Protein AF-A2D7G7-F1 (afdb_monomer_lite)

Structure (mmCIF, N/CA/C/O backbone):
data_AF-A2D7G7-F1
#
_entry.id   AF-A2D7G7-F1
#
loop_
_atom_site.group_PDB
_atom_site.id
_atom_site.type_symbol
_atom_site.label_atom_id
_atom_site.label_alt_id
_atom_site.label_comp_id
_atom_site.label_asym_id
_atom_site.label_entity_id
_atom_site.label_seq_id
_atom_site.pdbx_PDB_ins_code
_atom_site.Cartn_x
_atom_site.Cartn_y
_atom_site.Cartn_z
_atom_site.occupancy
_atom_site.B_iso_or_equiv
_atom_site.auth_seq_id
_atom_site.auth_comp_id
_atom_site.auth_asym_id
_atom_site.auth_atom_id
_atom_site.pdbx_PDB_model_num
ATOM 1 N N . MET A 1 1 ? 21.273 -2.735 -22.285 1.00 65.12 1 MET A N 1
ATOM 2 C CA . MET A 1 1 ? 21.915 -3.004 -20.968 1.00 65.12 1 MET A CA 1
ATOM 3 C C . MET A 1 1 ? 21.206 -2.245 -19.845 1.00 65.12 1 MET A C 1
ATOM 5 O O . MET A 1 1 ? 20.868 -2.861 -18.846 1.00 65.12 1 MET A O 1
ATOM 9 N N . ILE A 1 2 ? 20.896 -0.953 -20.019 1.00 78.50 2 ILE A N 1
ATOM 10 C CA . ILE A 1 2 ? 20.149 -0.151 -19.029 1.00 78.50 2 ILE A CA 1
ATOM 11 C C . ILE A 1 2 ? 18.721 -0.682 -18.794 1.00 78.50 2 ILE A C 1
ATOM 13 O O . ILE A 1 2 ? 18.294 -0.785 -17.649 1.00 78.50 2 ILE A O 1
ATOM 17 N N . GLN A 1 3 ? 18.000 -1.096 -19.844 1.00 80.81 3 GLN A N 1
ATOM 18 C CA . GLN A 1 3 ? 16.629 -1.623 -19.738 1.00 80.81 3 GLN A CA 1
ATOM 19 C C . GLN A 1 3 ? 16.550 -2.872 -18.847 1.00 80.81 3 GLN A C 1
ATOM 21 O O . GLN A 1 3 ? 15.622 -3.002 -18.054 1.00 80.81 3 GLN A O 1
ATOM 26 N N . TYR A 1 4 ? 17.553 -3.750 -18.937 1.00 86.25 4 TYR A N 1
ATOM 27 C CA . TYR A 1 4 ? 17.663 -4.954 -18.113 1.00 86.25 4 TYR A CA 1
ATOM 28 C C . TYR A 1 4 ? 17.867 -4.624 -16.631 1.00 86.25 4 TYR A C 1
ATOM 30 O O . TYR A 1 4 ? 17.167 -5.158 -15.772 1.00 86.25 4 TYR A O 1
ATOM 38 N N . GLU A 1 5 ? 18.772 -3.693 -16.318 1.00 90.69 5 GLU A N 1
ATOM 39 C CA . GLU A 1 5 ? 19.015 -3.263 -14.935 1.00 90.69 5 GLU A CA 1
ATOM 40 C C . GLU A 1 5 ? 17.782 -2.579 -14.322 1.00 90.69 5 GLU A C 1
ATOM 42 O O . GLU A 1 5 ? 17.447 -2.809 -13.153 1.00 90.69 5 GLU A O 1
ATOM 47 N N . ILE A 1 6 ? 17.047 -1.795 -15.121 1.00 94.31 6 ILE A N 1
ATOM 48 C CA . ILE A 1 6 ? 15.769 -1.207 -14.699 1.00 94.31 6 ILE A CA 1
ATOM 49 C C . ILE A 1 6 ? 14.727 -2.312 -14.470 1.00 94.31 6 ILE A C 1
ATOM 51 O O . ILE A 1 6 ? 14.069 -2.315 -13.429 1.00 94.31 6 ILE A O 1
ATOM 55 N N . ALA A 1 7 ? 14.592 -3.276 -15.388 1.00 95.31 7 ALA A N 1
ATOM 56 C CA . ALA A 1 7 ? 13.649 -4.389 -15.255 1.00 95.31 7 ALA A CA 1
ATOM 57 C C . ALA A 1 7 ? 13.915 -5.209 -13.983 1.00 95.31 7 ALA A C 1
ATOM 59 O O . ALA A 1 7 ? 12.996 -5.453 -13.202 1.00 95.31 7 ALA A O 1
ATOM 60 N N . LYS A 1 8 ? 15.179 -5.549 -13.719 1.00 95.75 8 LYS A N 1
ATOM 61 C CA . LYS A 1 8 ? 15.607 -6.253 -12.504 1.00 95.75 8 LYS A CA 1
ATOM 62 C C . LYS A 1 8 ? 15.309 -5.456 -11.231 1.00 95.75 8 LYS A C 1
ATOM 64 O O . LYS A 1 8 ? 14.894 -6.021 -10.220 1.00 95.75 8 LYS A O 1
ATOM 69 N N . SER A 1 9 ? 15.483 -4.136 -11.274 1.00 96.88 9 SER A N 1
ATOM 70 C CA . SER A 1 9 ? 15.133 -3.257 -10.153 1.00 96.88 9 SER A CA 1
ATOM 71 C C . SER A 1 9 ? 13.621 -3.245 -9.896 1.00 96.88 9 SER A C 1
ATOM 73 O O . SER A 1 9 ? 13.192 -3.315 -8.743 1.00 96.88 9 SER A O 1
ATOM 75 N N . ILE A 1 10 ? 12.802 -3.220 -10.953 1.00 97.75 10 ILE A N 1
ATOM 76 C CA . ILE A 1 10 ? 11.340 -3.330 -10.838 1.00 97.75 10 ILE A CA 1
ATOM 77 C C . ILE A 1 10 ? 10.938 -4.691 -10.265 1.00 97.75 10 ILE A C 1
ATOM 79 O O . ILE A 1 10 ? 10.111 -4.740 -9.355 1.00 97.75 10 ILE A O 1
ATOM 83 N N . GLU A 1 11 ? 11.533 -5.782 -10.746 1.00 97.69 11 GLU A N 1
ATOM 84 C CA . GLU A 1 11 ? 11.295 -7.130 -10.224 1.00 97.69 11 GLU A CA 1
ATOM 85 C C . GLU A 1 11 ? 11.607 -7.209 -8.722 1.00 97.69 11 GLU A C 1
ATOM 87 O O . GLU A 1 11 ? 10.794 -7.707 -7.943 1.00 97.69 11 GLU A O 1
ATOM 92 N N . ASN A 1 12 ? 12.735 -6.643 -8.283 1.00 96.62 12 ASN A N 1
ATOM 93 C CA . ASN A 1 12 ? 13.092 -6.594 -6.865 1.00 96.62 12 ASN A CA 1
ATOM 94 C C . ASN A 1 12 ? 12.051 -5.831 -6.026 1.00 96.62 12 ASN A C 1
ATOM 96 O O . ASN A 1 12 ? 11.667 -6.274 -4.937 1.00 96.62 12 ASN A O 1
ATOM 100 N N . VAL A 1 13 ? 11.551 -4.703 -6.538 1.00 97.38 13 VAL A N 1
ATOM 101 C CA . VAL A 1 13 ? 10.487 -3.934 -5.880 1.00 97.38 13 VAL A CA 1
ATOM 102 C C . VAL A 1 13 ? 9.183 -4.735 -5.809 1.00 97.38 13 VAL A C 1
ATOM 104 O O . VAL A 1 13 ? 8.566 -4.786 -4.742 1.00 97.38 13 VAL A O 1
ATOM 107 N N . ILE A 1 14 ? 8.781 -5.402 -6.898 1.00 97.62 14 ILE A N 1
ATOM 108 C CA . ILE A 1 14 ? 7.605 -6.287 -6.925 1.00 97.62 14 ILE A CA 1
ATOM 109 C C . ILE A 1 14 ? 7.756 -7.390 -5.873 1.00 97.62 14 ILE A C 1
ATOM 111 O O . ILE A 1 14 ? 6.854 -7.572 -5.057 1.00 97.62 14 ILE A O 1
ATOM 115 N N . ASN A 1 15 ? 8.903 -8.068 -5.836 1.00 95.81 15 ASN A N 1
ATOM 116 C CA . ASN A 1 15 ? 9.174 -9.148 -4.889 1.00 95.81 15 ASN A CA 1
ATOM 117 C C . ASN A 1 15 ? 9.142 -8.666 -3.435 1.00 95.81 15 ASN A C 1
ATOM 119 O O . ASN A 1 15 ? 8.594 -9.357 -2.576 1.00 95.81 15 ASN A O 1
ATOM 123 N N . THR A 1 16 ? 9.663 -7.465 -3.166 1.00 94.62 16 THR A N 1
ATOM 124 C CA . THR A 1 16 ? 9.624 -6.846 -1.832 1.00 94.62 16 THR A CA 1
ATOM 125 C C . THR A 1 16 ? 8.190 -6.516 -1.405 1.00 94.62 16 THR A C 1
ATOM 127 O O . THR A 1 16 ? 7.833 -6.726 -0.249 1.00 94.62 16 THR A O 1
ATOM 130 N N . MET A 1 17 ? 7.345 -6.028 -2.321 1.00 95.19 17 MET A N 1
ATOM 131 C CA . MET A 1 17 ? 5.928 -5.761 -2.033 1.00 95.19 17 MET A CA 1
ATOM 132 C C . MET A 1 17 ? 5.093 -7.036 -1.898 1.00 95.19 17 MET A C 1
ATOM 134 O O . MET A 1 17 ? 4.165 -7.065 -1.096 1.00 95.19 17 MET A O 1
ATOM 138 N N . GLN A 1 18 ? 5.395 -8.079 -2.676 1.00 94.44 18 GLN A N 1
ATOM 139 C CA . GLN A 1 18 ? 4.726 -9.380 -2.583 1.00 94.44 18 GLN A CA 1
ATOM 140 C C . GLN A 1 18 ? 5.114 -10.131 -1.314 1.00 94.44 18 GLN A C 1
ATOM 142 O O . GLN A 1 18 ? 4.298 -10.858 -0.758 1.00 94.44 18 GLN A O 1
ATOM 147 N N . ASN A 1 19 ? 6.346 -9.962 -0.849 1.00 92.44 19 ASN A N 1
ATOM 148 C CA . ASN A 1 19 ? 6.861 -10.630 0.337 1.00 92.44 19 ASN A CA 1
ATOM 149 C C . ASN A 1 19 ? 7.385 -9.577 1.313 1.00 92.44 19 ASN A C 1
ATOM 151 O O . ASN A 1 19 ? 8.592 -9.523 1.572 1.00 92.44 19 ASN A O 1
ATOM 155 N N . PRO A 1 20 ? 6.496 -8.707 1.828 1.00 85.12 20 PRO A N 1
ATOM 156 C CA . PRO A 1 20 ? 6.903 -7.741 2.825 1.00 85.12 20 PRO A CA 1
ATOM 157 C C . PRO A 1 20 ? 7.432 -8.517 4.032 1.00 85.12 20 PRO A C 1
ATOM 159 O O . PRO A 1 20 ? 6.882 -9.561 4.383 1.00 85.12 20 PRO A O 1
ATOM 162 N N . SER A 1 21 ? 8.537 -8.035 4.610 1.00 78.25 21 SER A N 1
ATOM 163 C CA . SER A 1 21 ? 9.237 -8.692 5.721 1.00 78.25 21 SER A CA 1
ATOM 164 C C . SER A 1 21 ? 8.249 -9.273 6.733 1.00 78.25 21 SER A C 1
ATOM 166 O O . SER A 1 21 ? 7.299 -8.587 7.107 1.00 78.25 21 SER A O 1
ATOM 168 N N . SER A 1 22 ? 8.493 -10.492 7.225 1.00 67.00 22 SER A N 1
ATOM 169 C CA . SER A 1 22 ? 7.673 -11.164 8.249 1.00 67.00 22 SER A CA 1
ATOM 170 C C . SER A 1 22 ? 7.761 -10.495 9.633 1.00 67.00 22 SER A C 1
ATOM 172 O O . SER A 1 22 ? 7.589 -11.144 10.665 1.00 67.00 22 SER A O 1
ATOM 174 N N . GLU A 1 23 ? 8.106 -9.210 9.673 1.00 71.31 23 GLU A N 1
ATOM 175 C CA . GLU A 1 23 ? 8.153 -8.393 10.870 1.00 71.31 23 GLU A CA 1
ATOM 176 C C . GLU A 1 23 ? 6.737 -8.207 11.417 1.00 71.31 23 GLU A C 1
ATOM 178 O O . GLU A 1 23 ? 5.827 -7.734 10.735 1.00 71.31 23 GLU A O 1
ATOM 183 N N . LEU A 1 24 ? 6.572 -8.569 12.686 1.00 88.44 24 LEU A N 1
ATOM 184 C CA . LEU A 1 24 ? 5.385 -8.250 13.458 1.00 88.44 24 LEU A CA 1
ATOM 185 C C . LEU A 1 24 ? 5.407 -6.757 13.793 1.00 88.44 24 LEU A C 1
ATOM 187 O O . LEU A 1 24 ? 6.277 -6.293 14.536 1.00 88.44 24 LEU A O 1
ATOM 191 N N . ILE A 1 25 ? 4.431 -6.004 13.297 1.00 94.25 25 ILE A N 1
ATOM 192 C CA . ILE A 1 25 ? 4.287 -4.588 13.636 1.00 94.25 25 ILE A CA 1
ATOM 193 C C . ILE A 1 25 ? 3.372 -4.495 14.849 1.00 94.25 25 ILE A C 1
ATOM 195 O O . ILE A 1 25 ? 2.204 -4.865 14.780 1.00 94.25 25 ILE A O 1
ATOM 199 N N . SER A 1 26 ? 3.906 -4.008 15.965 1.00 94.56 26 SER A N 1
ATOM 200 C CA . SER A 1 26 ? 3.147 -3.850 17.206 1.00 94.56 26 SER A CA 1
ATOM 201 C C . SER A 1 26 ? 2.828 -2.383 17.467 1.00 94.56 26 SER A C 1
ATOM 203 O O . SER A 1 26 ? 3.673 -1.507 17.273 1.00 94.56 26 SER A O 1
ATOM 205 N N . PHE A 1 27 ? 1.613 -2.136 17.936 1.00 95.56 27 PHE A N 1
ATOM 206 C CA . PHE A 1 27 ? 1.117 -0.837 18.357 1.00 95.56 27 PHE A CA 1
ATOM 207 C C . PHE A 1 27 ? 0.582 -0.937 19.782 1.00 95.56 27 PHE A C 1
ATOM 209 O O . PHE A 1 27 ? -0.098 -1.905 20.128 1.00 95.56 27 PHE A O 1
ATOM 216 N N . GLU A 1 28 ? 0.866 0.074 20.595 1.00 94.31 28 GLU A N 1
ATOM 217 C CA . GLU A 1 28 ? 0.368 0.170 21.961 1.00 94.31 28 GLU A CA 1
ATOM 218 C C . GLU A 1 28 ? 0.017 1.626 22.282 1.00 94.31 28 GLU A C 1
ATOM 220 O O . GLU A 1 28 ? 0.825 2.533 22.074 1.00 94.31 28 GLU A O 1
ATOM 225 N N . ASP A 1 29 ? -1.195 1.840 22.789 1.00 91.75 29 ASP A N 1
ATOM 226 C CA . ASP A 1 29 ? -1.649 3.102 23.367 1.00 91.75 29 ASP A CA 1
ATOM 227 C C . ASP A 1 29 ? -2.178 2.809 24.773 1.00 91.75 29 ASP A C 1
ATOM 229 O O . ASP A 1 29 ? -3.335 2.421 24.973 1.00 91.75 29 ASP A O 1
ATOM 233 N N . THR A 1 30 ? -1.301 2.980 25.762 1.00 88.69 30 THR A N 1
ATOM 234 C CA . THR A 1 30 ? -1.603 2.720 27.175 1.00 88.69 30 THR A CA 1
ATOM 235 C C . THR A 1 30 ? -2.667 3.665 27.723 1.00 88.69 30 THR A C 1
ATOM 237 O O . THR A 1 30 ? -3.440 3.270 28.593 1.00 88.69 30 THR A O 1
ATOM 240 N N . SER A 1 31 ? -2.777 4.884 27.184 1.00 87.75 31 SER A N 1
ATOM 241 C CA . SER A 1 31 ? -3.789 5.856 27.616 1.00 87.75 31 SER A CA 1
ATOM 242 C C . SER A 1 31 ? -5.209 5.411 27.258 1.00 87.75 31 SER A C 1
ATOM 244 O O . SER A 1 31 ? -6.164 5.729 27.969 1.00 87.75 31 SER A O 1
ATOM 246 N N . LYS A 1 32 ? -5.337 4.624 26.184 1.00 85.38 32 LYS A N 1
ATOM 247 C CA . LYS A 1 32 ? -6.607 4.084 25.685 1.00 85.38 32 LYS A CA 1
ATOM 248 C C . LYS A 1 32 ? -6.762 2.581 25.909 1.00 85.38 32 LYS A C 1
ATOM 250 O O . LYS A 1 32 ? -7.778 2.020 25.510 1.00 85.38 32 LYS A O 1
ATOM 255 N N . ASN A 1 33 ? -5.789 1.941 26.564 1.00 91.94 33 ASN A N 1
ATOM 256 C CA . ASN A 1 33 ? -5.706 0.490 26.741 1.00 91.94 33 ASN A CA 1
ATOM 257 C C . ASN A 1 33 ? -5.869 -0.269 25.415 1.00 91.94 33 ASN A C 1
ATOM 259 O O . ASN A 1 33 ? -6.659 -1.210 25.339 1.00 91.94 33 ASN A O 1
ATOM 263 N N . ILE A 1 34 ? -5.172 0.175 24.367 1.00 94.25 34 ILE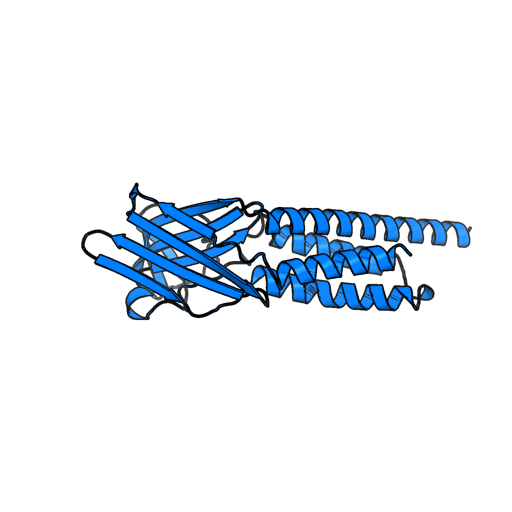 A N 1
ATOM 264 C CA . ILE A 1 34 ? -5.183 -0.453 23.042 1.00 94.25 34 ILE A CA 1
ATOM 265 C C . ILE A 1 34 ? -3.843 -1.152 22.821 1.00 94.25 34 ILE A C 1
ATOM 267 O O . ILE A 1 34 ? -2.787 -0.545 22.987 1.00 94.25 34 ILE A O 1
ATOM 271 N N . SER A 1 35 ? -3.890 -2.405 22.384 1.00 96.12 35 SER A N 1
ATOM 272 C CA . SER A 1 35 ? -2.750 -3.154 21.866 1.00 96.12 35 SER A CA 1
ATOM 273 C C . SER A 1 35 ? -3.146 -3.797 20.545 1.00 96.12 35 SER A C 1
ATOM 275 O O . SER A 1 35 ? -4.174 -4.467 20.463 1.00 96.12 35 SER A O 1
ATOM 277 N N . ALA A 1 36 ? -2.347 -3.598 19.506 1.00 95.94 36 ALA A N 1
ATOM 278 C CA . ALA A 1 36 ? -2.588 -4.204 18.208 1.00 95.94 36 ALA A CA 1
ATOM 279 C C . ALA A 1 36 ? -1.308 -4.787 17.622 1.00 95.94 36 ALA A C 1
ATOM 281 O O . ALA A 1 36 ? -0.215 -4.253 17.815 1.00 95.94 36 ALA A O 1
ATOM 282 N N . LYS A 1 37 ? -1.456 -5.873 16.874 1.00 96.25 37 LYS A N 1
ATOM 283 C CA . LYS A 1 37 ? -0.382 -6.532 16.144 1.00 96.25 37 LYS A CA 1
ATOM 284 C C . LYS A 1 37 ? -0.815 -6.747 14.704 1.00 96.25 37 LYS A C 1
ATOM 286 O O . LYS A 1 37 ? -1.903 -7.259 14.453 1.00 96.25 37 LYS A O 1
ATOM 291 N N . ILE A 1 38 ? 0.047 -6.361 13.774 1.00 94.75 38 ILE A N 1
ATOM 292 C CA . ILE A 1 38 ? -0.101 -6.638 12.350 1.00 94.75 38 ILE A CA 1
ATOM 293 C C . ILE A 1 38 ? 0.959 -7.652 11.952 1.00 94.75 38 ILE A C 1
ATOM 295 O O . ILE A 1 38 ? 2.155 -7.412 12.135 1.00 94.75 38 ILE A O 1
ATOM 299 N N . SER A 1 39 ? 0.508 -8.759 11.379 1.00 94.44 39 SER A N 1
ATOM 300 C CA . SER A 1 39 ? 1.376 -9.792 10.824 1.00 94.44 39 SER A CA 1
ATOM 301 C C . SER A 1 39 ? 1.372 -9.667 9.310 1.00 94.44 39 SER A C 1
ATOM 303 O O . SER A 1 39 ? 0.332 -9.850 8.682 1.00 94.44 39 SER A O 1
ATOM 305 N N . LEU A 1 40 ? 2.526 -9.349 8.729 1.00 93.69 40 LEU A N 1
ATOM 306 C CA . LEU A 1 40 ? 2.712 -9.290 7.281 1.00 93.69 40 LEU A CA 1
ATOM 307 C C . LEU A 1 40 ? 3.037 -10.680 6.729 1.00 93.69 40 LEU A C 1
ATOM 309 O O . LEU A 1 40 ? 3.743 -11.468 7.366 1.00 93.69 40 LEU A O 1
ATOM 313 N N . LYS A 1 41 ? 2.493 -10.989 5.552 1.00 92.31 41 LYS A N 1
ATOM 314 C CA . LYS A 1 41 ? 2.528 -12.319 4.939 1.00 92.31 41 LYS A CA 1
ATOM 315 C C . LYS A 1 41 ? 2.856 -12.232 3.450 1.00 92.31 41 LYS A C 1
ATOM 317 O O . LYS A 1 41 ? 2.724 -11.186 2.812 1.00 92.31 41 LYS A O 1
ATOM 322 N N . SER A 1 42 ? 3.264 -13.369 2.891 1.00 92.06 42 SER A N 1
ATOM 323 C CA . SER A 1 42 ? 3.494 -13.534 1.454 1.00 92.06 42 SER A CA 1
ATOM 324 C C . SER A 1 42 ? 2.252 -13.194 0.629 1.00 92.06 42 SER A C 1
ATOM 326 O O . SER A 1 42 ? 1.126 -13.293 1.115 1.00 92.06 42 SER A O 1
ATOM 328 N N . SER A 1 43 ? 2.460 -12.898 -0.651 1.00 93.00 43 SER A N 1
ATOM 329 C CA . SER A 1 43 ? 1.427 -12.424 -1.582 1.00 93.00 43 SER A CA 1
ATOM 330 C C . SER A 1 43 ? 0.797 -11.084 -1.185 1.00 93.00 43 SER A C 1
ATOM 332 O O . SER A 1 43 ? -0.360 -10.843 -1.506 1.00 93.00 43 SER A O 1
ATOM 334 N N . ALA A 1 44 ? 1.559 -10.213 -0.513 1.00 92.94 44 ALA A N 1
ATOM 335 C CA . ALA A 1 44 ? 1.114 -8.904 -0.034 1.00 92.94 44 ALA A CA 1
ATOM 336 C C . ALA A 1 44 ? -0.137 -8.983 0.859 1.00 92.94 44 ALA A C 1
ATOM 338 O O . ALA A 1 44 ? -1.030 -8.142 0.765 1.00 92.94 44 ALA A O 1
ATOM 339 N N . MET A 1 45 ? -0.193 -9.990 1.731 1.00 93.06 45 MET A N 1
ATOM 340 C CA . MET A 1 45 ? -1.297 -10.207 2.666 1.00 93.06 45 MET A CA 1
ATOM 341 C C . MET A 1 45 ? -0.910 -9.755 4.077 1.00 93.06 45 MET A C 1
ATOM 343 O O . MET A 1 45 ? 0.272 -9.675 4.420 1.00 93.06 45 MET A O 1
ATOM 347 N N . MET A 1 46 ? -1.902 -9.485 4.918 1.00 93.19 46 MET A N 1
ATOM 348 C CA . MET A 1 46 ? -1.705 -9.222 6.338 1.00 93.19 46 MET A CA 1
ATOM 349 C C . MET A 1 46 ? -2.881 -9.698 7.186 1.00 93.19 46 MET A C 1
ATOM 351 O O . MET A 1 46 ? -3.976 -9.910 6.676 1.00 93.19 46 MET A O 1
ATOM 355 N N . SER A 1 47 ? -2.649 -9.826 8.489 1.00 93.50 47 SER A N 1
ATOM 356 C CA . SER A 1 47 ? -3.692 -10.040 9.493 1.00 93.50 47 SER A CA 1
ATOM 357 C C . SER A 1 47 ? -3.523 -9.067 10.657 1.00 93.50 47 SER A C 1
ATOM 359 O O . SER A 1 47 ? -2.410 -8.641 10.975 1.00 93.50 47 SER A O 1
ATOM 361 N N . LEU A 1 48 ? -4.634 -8.733 11.305 1.00 93.88 48 LEU A N 1
ATOM 362 C CA . LEU A 1 48 ? -4.712 -7.875 12.485 1.00 93.88 48 LEU A CA 1
ATOM 363 C C . LEU A 1 48 ? -5.188 -8.682 13.694 1.00 93.88 48 LEU A C 1
ATOM 365 O O . LEU A 1 48 ? -6.240 -9.325 13.638 1.00 93.88 48 LEU A O 1
ATOM 369 N N . GLU A 1 49 ? -4.454 -8.549 14.794 1.00 95.19 49 GLU A N 1
ATOM 370 C CA . GLU A 1 49 ? -4.913 -8.828 16.153 1.00 95.19 49 GLU A CA 1
ATOM 371 C C . GLU A 1 49 ? -5.063 -7.498 16.895 1.00 95.19 49 GLU A C 1
ATOM 373 O O . GLU A 1 49 ? -4.112 -6.722 16.979 1.00 95.19 49 GLU A O 1
ATOM 378 N N . LEU A 1 50 ? -6.241 -7.220 17.441 1.00 94.81 50 LEU A N 1
ATOM 379 C CA . LEU A 1 50 ? -6.538 -6.020 18.216 1.00 94.81 50 LEU A CA 1
ATOM 380 C C . LEU A 1 50 ? -7.131 -6.426 19.559 1.00 94.81 50 LEU A C 1
ATOM 382 O O . LEU A 1 50 ? -8.138 -7.124 19.607 1.00 94.81 50 LEU A O 1
ATOM 386 N N . ASN A 1 51 ? -6.554 -5.910 20.635 1.00 94.69 51 ASN A N 1
ATOM 387 C CA . ASN A 1 51 ? -7.112 -5.959 21.974 1.00 94.69 51 ASN A CA 1
ATOM 388 C C . ASN A 1 51 ? -7.299 -4.528 22.465 1.00 94.69 51 ASN A C 1
ATOM 390 O O . ASN A 1 51 ? -6.362 -3.730 22.448 1.00 94.69 51 ASN A O 1
ATOM 394 N N . MET A 1 52 ? -8.506 -4.185 22.898 1.00 93.19 52 MET A N 1
ATOM 395 C CA . MET A 1 52 ? -8.770 -2.888 23.503 1.00 93.19 52 MET A CA 1
ATOM 396 C C . MET A 1 52 ? -9.748 -2.988 24.663 1.00 93.19 52 MET A C 1
ATOM 398 O O . MET A 1 52 ? -10.711 -3.756 24.616 1.00 93.19 52 MET A O 1
ATOM 402 N N . LYS A 1 53 ? -9.529 -2.166 25.690 1.00 88.38 53 LYS A N 1
ATOM 403 C CA . LYS A 1 53 ? -10.464 -2.021 26.807 1.00 88.38 53 LYS A CA 1
ATOM 404 C C . LYS A 1 53 ? -11.056 -0.622 26.814 1.00 88.38 53 LYS A C 1
ATOM 406 O O . LYS A 1 53 ? -10.367 0.355 27.098 1.00 88.38 53 LYS A O 1
ATOM 411 N N . GLN A 1 54 ? -12.353 -0.530 26.542 1.00 80.75 54 GLN A N 1
ATOM 412 C CA . GLN A 1 54 ? -13.063 0.742 26.509 1.00 80.75 54 GLN A CA 1
ATOM 413 C C . GLN A 1 54 ? -14.211 0.727 27.514 1.00 80.75 54 GLN A C 1
ATOM 415 O O . GLN A 1 54 ? -15.192 -0.002 27.355 1.00 80.75 54 GLN A O 1
ATOM 420 N N . LYS A 1 55 ? -14.081 1.552 28.562 1.00 75.81 55 LYS A N 1
ATOM 421 C CA . LYS A 1 55 ? -14.954 1.514 29.747 1.00 75.81 55 LYS A CA 1
ATOM 422 C C . LYS A 1 55 ? -14.986 0.086 30.328 1.00 75.81 55 LYS A C 1
ATOM 424 O O . LYS A 1 55 ? -13.945 -0.406 30.756 1.00 75.81 55 LYS A O 1
ATOM 429 N N . ASP A 1 56 ? -16.137 -0.583 30.255 1.00 73.31 56 ASP A N 1
ATOM 430 C CA . ASP A 1 56 ? -16.376 -1.940 30.772 1.00 73.31 56 ASP A CA 1
ATOM 431 C C . ASP A 1 56 ? -16.410 -3.019 29.679 1.00 73.31 56 ASP A C 1
ATOM 433 O O . ASP A 1 56 ? -16.743 -4.171 29.951 1.00 73.31 56 ASP A O 1
ATOM 437 N N . LYS A 1 57 ? -16.105 -2.662 28.424 1.00 81.50 57 LYS A N 1
ATOM 438 C CA . LYS A 1 57 ? -16.057 -3.617 27.314 1.00 81.50 57 LYS A CA 1
ATOM 439 C C . LYS A 1 57 ? -14.618 -3.937 26.956 1.00 81.50 57 LYS A C 1
ATOM 441 O O . LYS A 1 57 ? -13.847 -3.059 26.572 1.00 81.50 57 LYS A O 1
ATOM 446 N N . GLU A 1 58 ? -14.296 -5.215 27.056 1.00 89.56 58 GLU A N 1
ATOM 447 C CA . GLU A 1 58 ? -13.098 -5.790 26.469 1.00 89.56 58 GLU A CA 1
ATOM 448 C C . GLU A 1 58 ? -13.432 -6.249 25.051 1.00 89.56 58 GLU A C 1
ATOM 450 O O . GLU A 1 58 ? -14.425 -6.944 24.819 1.00 89.56 58 GLU A O 1
ATOM 455 N N . ILE A 1 59 ? -12.645 -5.783 24.091 1.00 90.56 59 ILE A N 1
ATOM 456 C CA . ILE A 1 59 ? -12.814 -6.095 22.679 1.00 90.56 59 ILE A CA 1
ATOM 457 C C . ILE A 1 59 ? -11.532 -6.764 22.219 1.00 90.56 59 ILE A C 1
ATOM 459 O O . ILE A 1 59 ? -10.464 -6.158 22.266 1.00 90.56 59 ILE A O 1
ATOM 463 N N . SER A 1 60 ? -11.670 -7.999 21.753 1.00 92.38 60 SER A N 1
ATOM 464 C CA . SER A 1 60 ? -10.606 -8.753 21.107 1.00 92.38 60 SER A CA 1
ATOM 465 C C . SER A 1 60 ? -11.059 -9.115 19.697 1.00 92.38 60 SER A C 1
ATOM 467 O O . SER A 1 60 ? -12.154 -9.653 19.511 1.00 92.38 60 SER A O 1
ATOM 469 N N . ILE A 1 61 ? -10.262 -8.743 18.701 1.00 91.69 61 ILE A N 1
ATOM 470 C CA . ILE A 1 61 ? -10.521 -8.991 17.284 1.00 91.69 61 ILE A CA 1
ATOM 471 C C . ILE A 1 61 ? -9.285 -9.657 16.701 1.00 91.69 61 ILE A C 1
ATOM 473 O O . ILE A 1 61 ? -8.192 -9.103 16.770 1.00 91.69 61 ILE A O 1
ATOM 477 N N . THR A 1 62 ? -9.488 -10.796 16.054 1.00 92.44 62 THR A N 1
ATOM 478 C CA . THR A 1 62 ? -8.511 -11.402 15.153 1.00 92.44 62 THR A CA 1
ATOM 479 C C . THR A 1 62 ? -9.170 -11.522 13.792 1.00 92.44 62 THR A C 1
ATOM 481 O O . THR A 1 62 ? -10.328 -11.927 13.692 1.00 92.44 62 THR A O 1
ATOM 484 N N . THR A 1 63 ? -8.452 -11.114 12.757 1.00 91.75 63 THR A N 1
ATOM 485 C CA . THR A 1 63 ? -8.919 -11.175 11.369 1.00 91.75 63 THR A CA 1
ATOM 486 C C . THR A 1 63 ? -8.240 -12.325 10.637 1.00 91.75 63 THR A C 1
ATOM 488 O O . THR A 1 63 ? -7.088 -12.649 10.931 1.00 91.75 63 THR A O 1
ATOM 491 N N . ASP A 1 64 ? -8.954 -12.915 9.678 1.00 91.25 64 ASP A N 1
ATOM 492 C CA . ASP A 1 64 ? -8.341 -13.745 8.640 1.00 91.25 64 ASP A CA 1
ATOM 493 C C . ASP A 1 64 ? -7.411 -12.896 7.761 1.00 91.25 64 ASP A C 1
ATOM 495 O O . ASP A 1 64 ? -7.404 -11.669 7.848 1.00 91.25 64 ASP A O 1
ATOM 499 N N . ASP A 1 65 ? -6.643 -13.542 6.887 1.00 92.00 65 ASP A N 1
ATOM 500 C CA . ASP A 1 65 ? -5.720 -12.842 5.994 1.00 92.00 65 ASP A CA 1
ATOM 501 C C . ASP A 1 65 ? -6.452 -11.984 4.968 1.00 92.00 65 ASP A C 1
ATOM 503 O O . ASP A 1 65 ? -7.351 -12.446 4.263 1.00 92.00 65 ASP A O 1
ATOM 507 N N . PHE A 1 66 ? -6.010 -10.737 4.834 1.00 90.56 66 PHE A N 1
ATOM 508 C CA . PHE A 1 66 ? -6.552 -9.776 3.884 1.00 90.56 66 PHE A CA 1
ATOM 509 C C . PHE A 1 66 ? -5.444 -9.028 3.130 1.00 90.56 66 PHE A C 1
ATOM 511 O O . PHE A 1 66 ? -4.321 -8.905 3.625 1.00 90.56 66 PHE A O 1
ATOM 518 N N . PRO A 1 67 ? -5.720 -8.553 1.905 1.00 90.50 67 PRO A N 1
ATOM 519 C CA . PRO A 1 67 ? -4.703 -7.944 1.058 1.00 90.50 67 PRO A CA 1
ATOM 520 C C . PRO A 1 67 ? -4.262 -6.569 1.561 1.00 90.50 67 PRO A C 1
ATOM 522 O O . PRO A 1 67 ? -5.057 -5.755 2.032 1.00 90.50 67 PRO A O 1
ATOM 525 N N . ILE A 1 68 ? -2.989 -6.260 1.340 1.00 90.69 68 ILE A N 1
ATOM 526 C CA . ILE A 1 68 ? -2.435 -4.912 1.421 1.00 90.69 68 ILE A CA 1
ATOM 527 C C . ILE A 1 68 ? -2.755 -4.228 0.082 1.00 90.69 68 ILE A C 1
ATOM 529 O O . ILE A 1 68 ? -1.960 -4.283 -0.862 1.00 90.69 68 ILE A O 1
ATOM 533 N N . HIS A 1 69 ? -3.935 -3.605 -0.048 1.00 87.81 69 HIS A N 1
ATOM 534 C CA . HIS A 1 69 ? -4.434 -3.114 -1.345 1.00 87.81 69 HIS A CA 1
ATOM 535 C C . HIS A 1 69 ? -3.455 -2.186 -2.065 1.00 87.81 69 HIS A C 1
ATOM 537 O O . HIS A 1 69 ? -3.331 -2.243 -3.288 1.00 87.81 69 HIS A O 1
ATOM 543 N N . ILE A 1 70 ? -2.725 -1.353 -1.322 1.00 87.75 70 ILE A N 1
ATOM 544 C CA . ILE A 1 70 ? -1.749 -0.436 -1.908 1.00 87.75 70 ILE A CA 1
ATOM 545 C C . ILE A 1 70 ? -0.606 -1.175 -2.626 1.00 87.75 70 ILE A C 1
ATOM 547 O O . ILE A 1 70 ? -0.176 -0.738 -3.695 1.00 87.75 70 ILE A O 1
ATOM 551 N N . TYR A 1 71 ? -0.171 -2.327 -2.110 1.00 92.94 71 TYR A N 1
ATOM 552 C CA . TYR A 1 71 ? 0.834 -3.174 -2.753 1.00 92.94 71 TYR A CA 1
ATOM 553 C C . TYR A 1 71 ? 0.261 -3.906 -3.953 1.00 92.94 71 TYR A C 1
ATOM 555 O O . TYR A 1 71 ? 0.853 -3.825 -5.025 1.00 92.94 71 TYR A O 1
ATOM 563 N N . HIS A 1 72 ? -0.922 -4.512 -3.837 1.00 92.25 72 HIS A N 1
ATOM 564 C CA . HIS A 1 72 ? -1.581 -5.142 -4.988 1.00 92.25 72 HIS A CA 1
ATOM 565 C C . HIS A 1 72 ? -1.773 -4.161 -6.153 1.00 92.25 72 HIS A C 1
ATOM 567 O O . HIS A 1 72 ? -1.419 -4.471 -7.291 1.00 92.25 72 HIS A O 1
ATOM 573 N N . ASN A 1 73 ? -2.260 -2.951 -5.866 1.00 90.38 73 ASN A N 1
ATOM 574 C CA . ASN A 1 73 ? -2.462 -1.912 -6.875 1.00 90.38 73 ASN A CA 1
ATOM 575 C C . ASN A 1 73 ? -1.145 -1.452 -7.514 1.00 90.38 73 ASN A C 1
ATOM 577 O O . ASN A 1 73 ? -1.106 -1.172 -8.712 1.00 90.38 73 ASN A O 1
ATOM 581 N N . SER A 1 74 ? -0.069 -1.370 -6.729 1.00 93.75 74 SER A N 1
ATOM 582 C CA . SER A 1 74 ? 1.256 -0.982 -7.224 1.00 93.75 74 SER A CA 1
ATOM 583 C C . SER A 1 74 ? 1.867 -2.081 -8.094 1.00 93.75 74 SER A C 1
ATOM 585 O O . SER A 1 74 ? 2.303 -1.810 -9.210 1.00 93.75 74 SER A O 1
ATOM 587 N N . ILE A 1 75 ? 1.818 -3.335 -7.637 1.00 96.19 75 ILE A N 1
ATOM 588 C CA . ILE A 1 75 ? 2.298 -4.514 -8.372 1.00 96.19 75 ILE A CA 1
ATOM 589 C C . ILE A 1 75 ? 1.579 -4.640 -9.719 1.00 96.19 75 ILE A C 1
ATOM 591 O O . ILE A 1 75 ? 2.237 -4.795 -10.746 1.00 96.19 75 ILE A O 1
ATOM 595 N N . ALA A 1 76 ? 0.250 -4.499 -9.741 1.00 95.25 76 ALA A N 1
ATOM 596 C CA . ALA A 1 76 ? -0.544 -4.588 -10.967 1.00 95.25 76 ALA A CA 1
ATOM 597 C C . ALA A 1 76 ? -0.126 -3.562 -12.039 1.00 95.25 76 ALA A C 1
ATOM 599 O O . ALA A 1 76 ? -0.305 -3.809 -13.229 1.00 95.25 76 ALA A O 1
ATOM 600 N N . ARG A 1 77 ? 0.452 -2.425 -11.630 1.00 95.88 77 ARG A N 1
ATOM 601 C CA . ARG A 1 77 ? 0.958 -1.386 -12.539 1.00 95.88 77 ARG A CA 1
ATOM 602 C C . ARG A 1 77 ? 2.429 -1.560 -12.910 1.00 95.88 77 ARG A C 1
ATOM 604 O O . ARG A 1 77 ? 2.825 -1.109 -13.977 1.00 95.88 77 ARG A O 1
ATOM 611 N N . LEU A 1 78 ? 3.227 -2.209 -12.062 1.00 97.94 78 LEU A N 1
ATOM 612 C CA . LEU A 1 78 ? 4.641 -2.480 -12.339 1.00 97.94 78 LEU A CA 1
ATOM 613 C C . LEU A 1 78 ? 4.851 -3.705 -13.229 1.00 97.94 78 LEU A C 1
ATOM 615 O O . LEU A 1 78 ? 5.765 -3.686 -14.047 1.00 97.94 78 LEU A O 1
ATOM 619 N N . ILE A 1 79 ? 4.016 -4.743 -13.106 1.00 97.88 79 ILE A N 1
ATOM 620 C CA . ILE A 1 79 ? 4.144 -5.975 -13.906 1.00 97.88 79 ILE A CA 1
ATOM 621 C C . ILE A 1 79 ? 4.169 -5.688 -15.421 1.00 97.88 79 ILE A C 1
ATOM 623 O O . ILE A 1 79 ? 5.073 -6.189 -16.090 1.00 97.88 79 ILE A O 1
ATOM 627 N N . PRO A 1 80 ? 3.256 -4.870 -15.988 1.00 97.69 80 PRO A N 1
ATOM 628 C CA . PRO A 1 80 ? 3.305 -4.543 -17.412 1.00 97.69 80 PRO A CA 1
ATOM 629 C C . PRO A 1 80 ? 4.608 -3.851 -17.823 1.00 97.69 80 PRO A C 1
ATOM 631 O O . PRO A 1 80 ? 5.164 -4.175 -18.867 1.00 97.69 80 PRO A O 1
ATOM 634 N N . ILE A 1 81 ? 5.124 -2.942 -16.987 1.00 97.50 81 ILE A N 1
ATOM 635 C CA . ILE A 1 81 ? 6.386 -2.234 -17.245 1.00 97.50 81 ILE A CA 1
ATOM 636 C C . ILE A 1 81 ? 7.556 -3.218 -17.235 1.00 97.50 81 ILE A C 1
ATOM 638 O O . ILE A 1 81 ? 8.381 -3.190 -18.141 1.00 97.50 81 ILE A O 1
ATOM 642 N N . PHE A 1 82 ? 7.611 -4.108 -16.240 1.00 97.75 82 PHE A N 1
ATOM 643 C CA . PHE A 1 82 ? 8.629 -5.153 -16.154 1.00 97.75 82 PHE A CA 1
ATOM 644 C C . PHE A 1 82 ? 8.650 -6.014 -17.421 1.00 97.75 82 PHE A C 1
ATOM 646 O O . PHE A 1 82 ? 9.682 -6.094 -18.083 1.00 97.75 82 PHE A O 1
ATOM 653 N N . HIS A 1 83 ? 7.502 -6.579 -17.810 1.00 96.50 83 HIS A N 1
ATOM 654 C CA . HIS A 1 83 ? 7.409 -7.407 -19.014 1.00 96.50 83 HIS A CA 1
ATOM 655 C C . HIS A 1 83 ? 7.817 -6.643 -20.276 1.00 96.50 83 HIS A C 1
ATOM 657 O O . HIS A 1 83 ? 8.527 -7.192 -21.119 1.00 96.50 83 HIS A O 1
ATOM 663 N N . GLN A 1 84 ? 7.402 -5.380 -20.396 1.00 95.88 84 GLN A N 1
ATOM 664 C CA . GLN A 1 84 ? 7.736 -4.570 -21.558 1.00 95.88 84 GLN A CA 1
ATOM 665 C C . GLN A 1 84 ? 9.233 -4.242 -21.606 1.00 95.88 84 GLN A C 1
ATOM 667 O O . GLN A 1 84 ? 9.832 -4.353 -22.668 1.00 95.88 84 GLN A O 1
ATOM 672 N N . LEU A 1 85 ? 9.877 -3.921 -20.481 1.00 95.25 85 LEU A N 1
ATOM 673 C CA . LEU A 1 85 ? 11.326 -3.690 -20.440 1.00 95.25 85 LEU A CA 1
ATOM 674 C C . LEU A 1 85 ? 12.131 -4.958 -20.751 1.00 95.25 85 LEU A C 1
ATOM 676 O O . LEU A 1 85 ? 13.113 -4.883 -21.486 1.00 95.25 85 LEU A O 1
ATOM 680 N N . THR A 1 86 ? 11.700 -6.124 -20.259 1.00 94.75 86 THR A N 1
ATOM 681 C CA . THR A 1 86 ? 12.322 -7.415 -20.607 1.00 94.75 86 THR A CA 1
ATOM 682 C C . THR A 1 86 ? 12.142 -7.759 -22.087 1.00 94.75 86 THR A C 1
ATOM 684 O O . THR A 1 86 ? 13.019 -8.372 -22.695 1.00 94.75 86 THR A O 1
ATOM 687 N N . TYR A 1 87 ? 11.018 -7.370 -22.694 1.00 94.00 87 TYR A N 1
ATOM 688 C CA . TYR A 1 87 ? 10.824 -7.494 -24.138 1.00 94.00 87 TYR A CA 1
ATOM 689 C C . TYR A 1 87 ? 11.770 -6.562 -24.911 1.00 94.00 87 TYR A C 1
ATOM 691 O O . TYR A 1 87 ? 12.476 -7.020 -25.807 1.00 94.00 87 TYR A O 1
ATOM 699 N N . LEU A 1 88 ? 11.835 -5.283 -24.528 1.00 92.44 88 LEU A N 1
ATOM 700 C CA . LEU A 1 88 ? 12.687 -4.272 -25.168 1.00 92.44 88 LEU A CA 1
ATOM 701 C C . LEU A 1 88 ? 14.181 -4.585 -25.056 1.00 92.44 88 LEU A C 1
ATOM 703 O O . LEU A 1 88 ? 14.955 -4.184 -25.913 1.00 92.44 88 LEU A O 1
ATOM 707 N N . GLU A 1 89 ? 14.606 -5.323 -24.032 1.00 88.62 89 GLU A N 1
ATOM 708 C CA . GLU A 1 89 ? 15.980 -5.823 -23.951 1.00 88.62 89 GLU A CA 1
ATOM 709 C C . GLU A 1 89 ? 16.339 -6.723 -25.145 1.00 88.62 89 GLU A C 1
ATOM 711 O O . GLU A 1 89 ? 17.448 -6.644 -25.672 1.00 88.62 89 GLU A O 1
ATOM 716 N N . LYS A 1 90 ? 15.401 -7.574 -25.572 1.00 90.44 90 LYS A N 1
ATOM 717 C CA . LYS A 1 90 ? 15.581 -8.493 -26.705 1.00 90.44 90 LYS A CA 1
ATOM 718 C C . LYS A 1 90 ? 15.311 -7.825 -28.050 1.00 90.44 90 LYS A C 1
ATOM 720 O O . LYS A 1 90 ? 15.770 -8.333 -29.068 1.00 90.44 90 LYS A O 1
ATOM 725 N N . HIS A 1 91 ? 14.563 -6.726 -28.028 1.00 91.38 91 HIS A N 1
ATOM 726 C CA . HIS A 1 91 ? 14.106 -5.998 -29.203 1.00 91.38 91 HIS A CA 1
ATOM 727 C C . HIS A 1 91 ? 14.296 -4.480 -29.017 1.00 91.38 91 HIS A C 1
ATOM 729 O O . HIS A 1 91 ? 13.310 -3.743 -28.862 1.00 91.38 91 HIS A O 1
ATOM 735 N N . PRO A 1 92 ? 15.557 -4.007 -28.950 1.00 87.50 92 PRO A N 1
ATOM 736 C CA . PRO A 1 92 ? 15.875 -2.611 -28.657 1.00 87.50 92 PRO A CA 1
ATOM 737 C C . PRO A 1 92 ? 15.329 -1.631 -29.701 1.00 87.50 92 PRO A C 1
ATOM 739 O O . PRO A 1 92 ? 15.065 -0.486 -29.355 1.00 87.50 92 PRO A O 1
ATOM 742 N N . GLU A 1 93 ? 15.081 -2.078 -30.932 1.00 87.75 93 GLU A N 1
ATOM 743 C CA . GLU A 1 93 ? 14.513 -1.286 -32.029 1.00 87.75 93 GLU A CA 1
ATOM 744 C C . GLU A 1 93 ? 13.105 -0.735 -31.746 1.00 87.75 93 GLU A C 1
ATOM 746 O O . GLU A 1 93 ? 12.676 0.223 -32.381 1.00 87.75 93 GLU A O 1
ATOM 751 N N . PHE A 1 94 ? 12.370 -1.323 -30.797 1.00 88.50 94 PHE A N 1
ATOM 752 C CA . PHE A 1 94 ? 11.055 -0.815 -30.383 1.00 88.50 94 PHE A CA 1
ATOM 753 C C . PHE A 1 94 ? 11.134 0.146 -29.192 1.00 88.50 94 PHE A C 1
ATOM 755 O O . PHE A 1 94 ? 10.102 0.646 -28.729 1.00 88.50 94 PHE A O 1
ATOM 762 N N . CYS A 1 95 ? 12.330 0.372 -28.649 1.00 89.19 95 CYS A N 1
ATOM 763 C CA . CYS A 1 95 ? 12.532 1.281 -27.535 1.00 89.19 95 CYS A CA 1
ATOM 764 C C . CYS A 1 95 ? 12.507 2.716 -28.057 1.00 89.19 95 CYS A C 1
ATOM 766 O O . CYS A 1 95 ? 13.295 3.068 -28.921 1.00 89.19 95 CYS A O 1
ATOM 768 N N . ASN A 1 96 ? 11.615 3.543 -27.515 1.00 91.56 96 ASN A N 1
ATOM 769 C CA . ASN A 1 96 ? 11.520 4.957 -27.866 1.00 91.56 96 ASN A CA 1
ATOM 770 C C . ASN A 1 96 ? 11.344 5.820 -26.605 1.00 91.56 96 ASN A C 1
ATOM 772 O O . ASN A 1 96 ? 10.910 5.301 -25.563 1.00 91.56 96 ASN A O 1
ATOM 776 N N . PRO A 1 97 ? 11.658 7.124 -26.682 1.00 93.31 97 PRO A N 1
ATOM 777 C CA . PRO A 1 97 ? 11.615 8.020 -25.530 1.00 93.31 97 PRO A CA 1
ATOM 778 C C . PRO A 1 97 ? 10.232 8.127 -24.877 1.00 93.31 97 PRO A C 1
ATOM 780 O O . PRO A 1 97 ? 10.123 8.036 -23.652 1.00 93.31 97 PRO A O 1
ATOM 783 N N . ASP A 1 98 ? 9.166 8.249 -25.673 1.00 94.81 98 ASP A N 1
ATOM 784 C CA . ASP A 1 98 ? 7.794 8.416 -25.174 1.00 94.81 98 ASP A CA 1
ATOM 785 C C . ASP A 1 98 ? 7.338 7.223 -24.332 1.00 94.81 98 ASP A C 1
ATOM 787 O O . ASP A 1 98 ? 6.722 7.385 -23.272 1.00 94.81 98 ASP A O 1
ATOM 791 N N . LEU A 1 99 ? 7.685 6.010 -24.765 1.00 95.25 99 LEU A N 1
ATOM 792 C CA . LEU A 1 99 ? 7.385 4.785 -24.033 1.00 95.25 99 LEU A CA 1
ATOM 793 C C . LEU A 1 99 ? 8.066 4.770 -22.656 1.00 95.25 99 LEU A C 1
ATOM 795 O O . LEU A 1 99 ? 7.417 4.494 -21.642 1.00 95.25 99 LEU A O 1
ATOM 799 N N . LEU A 1 100 ? 9.360 5.104 -22.605 1.00 95.81 100 LEU A N 1
ATOM 800 C CA . LEU A 1 100 ? 10.122 5.151 -21.355 1.00 95.81 100 LEU A CA 1
ATOM 801 C C . LEU A 1 100 ? 9.630 6.267 -20.423 1.00 95.81 100 LEU A C 1
ATOM 803 O O . LEU A 1 100 ? 9.517 6.049 -19.211 1.00 95.81 100 LEU A O 1
ATOM 807 N N . MET A 1 101 ? 9.248 7.422 -20.972 1.00 96.81 101 MET A N 1
ATOM 808 C CA . MET A 1 101 ? 8.606 8.497 -20.211 1.00 96.81 101 MET A CA 1
ATOM 809 C C . MET A 1 101 ? 7.238 8.078 -19.662 1.00 96.81 101 MET A C 1
ATOM 811 O O . MET A 1 101 ? 6.916 8.384 -18.510 1.00 96.81 101 MET A O 1
ATOM 815 N N . GLY A 1 102 ? 6.456 7.309 -20.423 1.00 97.69 102 GLY A N 1
ATOM 816 C CA . GLY A 1 102 ? 5.202 6.711 -19.957 1.00 97.69 102 GLY A CA 1
ATOM 817 C C . GLY A 1 102 ? 5.402 5.760 -18.769 1.00 97.69 102 GLY A C 1
ATOM 818 O O . GLY A 1 102 ? 4.634 5.791 -17.795 1.00 97.69 102 GLY A O 1
ATOM 819 N N . PHE A 1 103 ? 6.472 4.961 -18.786 1.00 97.94 103 PHE A N 1
ATOM 820 C CA . PHE A 1 103 ? 6.852 4.139 -17.633 1.00 97.94 103 PHE A CA 1
ATOM 821 C C . PHE A 1 103 ? 7.266 5.001 -16.440 1.00 97.94 103 PHE A C 1
ATOM 823 O O . PHE A 1 103 ? 6.778 4.766 -15.332 1.00 97.94 103 PHE A O 1
ATOM 830 N N . ALA A 1 104 ? 8.097 6.027 -16.652 1.00 97.81 104 ALA A N 1
ATOM 831 C CA . ALA A 1 104 ? 8.531 6.939 -15.594 1.00 97.81 104 ALA A CA 1
ATOM 832 C C . ALA A 1 104 ? 7.336 7.631 -14.914 1.00 97.81 104 ALA A C 1
ATOM 834 O O . ALA A 1 104 ? 7.267 7.684 -13.683 1.00 97.81 104 ALA A O 1
ATOM 835 N N . ALA A 1 105 ? 6.353 8.086 -15.696 1.00 97.56 105 ALA A N 1
ATOM 836 C CA . ALA A 1 105 ? 5.117 8.683 -15.192 1.00 97.56 105 ALA A CA 1
ATOM 837 C C . ALA A 1 105 ? 4.275 7.682 -14.380 1.00 97.56 105 ALA A C 1
ATOM 839 O O . ALA A 1 105 ? 3.735 8.019 -13.322 1.00 97.56 105 ALA A O 1
ATOM 840 N N . THR A 1 106 ? 4.194 6.428 -14.829 1.00 96.88 106 THR A N 1
ATOM 841 C CA . THR A 1 106 ? 3.491 5.370 -14.088 1.00 96.88 106 THR A CA 1
ATOM 842 C C . THR A 1 106 ? 4.174 5.077 -12.751 1.00 96.88 106 THR A C 1
ATOM 844 O O . THR A 1 106 ? 3.497 5.003 -11.722 1.00 96.88 106 THR A O 1
ATOM 847 N N . VAL A 1 107 ? 5.508 4.987 -12.731 1.00 97.19 107 VAL A N 1
ATOM 848 C CA . VAL A 1 107 ? 6.295 4.818 -11.499 1.00 97.19 107 VAL A CA 1
ATOM 849 C C . VAL A 1 107 ? 6.119 6.021 -10.565 1.00 97.19 107 VAL A C 1
ATOM 851 O O . VAL A 1 107 ? 5.892 5.830 -9.370 1.00 97.19 107 VAL A O 1
ATOM 854 N N . ALA A 1 108 ? 6.116 7.250 -11.087 1.00 95.19 108 ALA A N 1
ATOM 855 C CA . ALA A 1 108 ? 5.846 8.457 -10.303 1.00 95.19 108 ALA A CA 1
ATOM 856 C C . ALA A 1 108 ? 4.463 8.421 -9.628 1.00 95.19 108 ALA A C 1
ATOM 858 O O . ALA A 1 108 ? 4.341 8.717 -8.437 1.00 95.19 108 ALA A O 1
ATOM 859 N N . ASN A 1 109 ? 3.428 7.976 -10.344 1.00 92.12 109 ASN A N 1
ATOM 860 C CA . ASN A 1 109 ? 2.088 7.806 -9.778 1.00 92.12 109 ASN A CA 1
ATOM 861 C C . ASN A 1 109 ? 2.046 6.753 -8.661 1.00 92.12 109 ASN A C 1
ATOM 863 O O . ASN 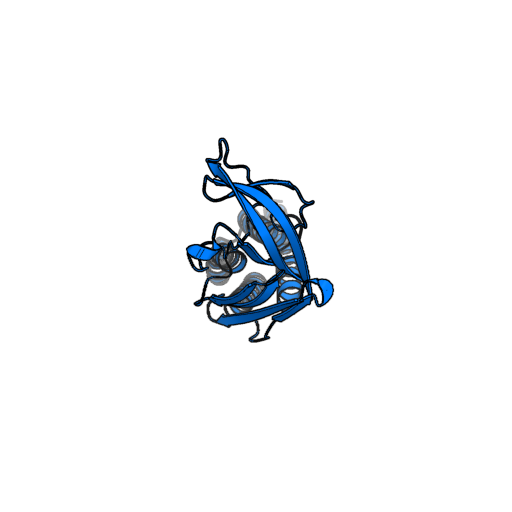A 1 109 ? 1.315 6.918 -7.682 1.00 92.12 109 ASN A O 1
ATOM 867 N N . ILE A 1 110 ? 2.832 5.681 -8.778 1.00 93.06 110 ILE A N 1
ATOM 868 C CA . ILE A 1 110 ? 2.965 4.671 -7.720 1.00 93.06 110 ILE A CA 1
ATOM 869 C C . ILE A 1 110 ? 3.670 5.265 -6.494 1.00 93.06 110 ILE A C 1
ATOM 871 O O . ILE A 1 110 ? 3.201 5.068 -5.375 1.00 93.06 110 ILE A O 1
ATOM 875 N N . ILE A 1 111 ? 4.741 6.043 -6.684 1.00 93.31 111 ILE A N 1
ATOM 876 C CA . ILE A 1 111 ? 5.433 6.749 -5.590 1.00 93.31 111 ILE A CA 1
ATOM 877 C C . ILE A 1 111 ? 4.465 7.675 -4.848 1.00 93.31 111 ILE A C 1
ATOM 879 O O . ILE A 1 111 ? 4.445 7.678 -3.618 1.00 93.31 111 ILE A O 1
ATOM 883 N N . LEU A 1 112 ? 3.644 8.435 -5.579 1.00 89.12 112 LEU A N 1
ATOM 884 C CA . LEU A 1 112 ? 2.624 9.300 -4.982 1.00 89.12 112 LEU A CA 1
ATOM 885 C C . LEU A 1 112 ? 1.607 8.497 -4.172 1.00 89.12 112 LEU A C 1
ATOM 887 O O . LEU A 1 112 ? 1.259 8.913 -3.069 1.00 89.12 112 LEU A O 1
ATOM 891 N N . MET A 1 113 ? 1.173 7.345 -4.691 1.00 86.50 113 MET A N 1
ATOM 892 C CA . MET A 1 113 ? 0.260 6.452 -3.984 1.00 86.50 113 MET A CA 1
ATOM 893 C C . MET A 1 113 ? 0.834 5.924 -2.676 1.00 86.50 113 MET A C 1
ATOM 895 O O . MET A 1 113 ? 0.151 5.962 -1.658 1.00 86.50 113 MET A O 1
ATOM 899 N N . LEU A 1 114 ? 2.073 5.438 -2.718 1.00 88.62 114 LEU A N 1
ATOM 900 C CA . LEU A 1 114 ? 2.791 4.879 -1.573 1.00 88.62 114 LEU A CA 1
ATOM 901 C C . LEU A 1 114 ? 3.206 5.941 -0.545 1.00 88.62 114 LEU A C 1
ATOM 903 O O . LEU A 1 114 ? 3.496 5.595 0.601 1.00 88.62 114 LEU A O 1
ATOM 907 N N . GLY A 1 115 ? 3.252 7.211 -0.950 1.00 83.00 115 GLY A N 1
ATOM 908 C CA . GLY A 1 115 ? 3.595 8.350 -0.107 1.00 83.00 115 GLY A CA 1
ATOM 909 C C . GLY A 1 115 ? 2.419 8.929 0.686 1.00 83.00 115 GLY A C 1
ATOM 910 O O . GLY A 1 115 ? 1.258 8.567 0.512 1.00 83.00 115 GLY A O 1
ATOM 911 N N . GLU A 1 116 ? 2.726 9.903 1.545 1.00 66.00 116 GLU A N 1
ATOM 912 C CA . GLU A 1 116 ? 1.751 10.555 2.435 1.00 66.00 116 GLU A CA 1
ATOM 913 C C . GLU A 1 116 ? 0.696 11.397 1.693 1.00 66.00 116 GLU A C 1
ATOM 915 O O . GLU A 1 116 ? -0.330 11.740 2.266 1.00 66.00 116 GLU A O 1
ATOM 920 N N . ASN A 1 117 ? 0.895 11.702 0.406 1.00 57.34 117 ASN A N 1
ATOM 921 C CA . ASN A 1 117 ? 0.012 12.583 -0.368 1.00 57.34 117 ASN A CA 1
ATOM 922 C C . ASN A 1 117 ? -1.229 11.874 -0.954 1.00 57.34 117 ASN A C 1
ATOM 924 O O . ASN A 1 117 ? -2.084 12.532 -1.545 1.00 57.34 117 ASN A O 1
ATOM 928 N N . SER A 1 118 ? -1.357 10.548 -0.805 1.00 55.53 118 SER A N 1
ATOM 929 C CA . SER A 1 118 ? -2.424 9.737 -1.425 1.00 55.53 118 SER A CA 1
ATOM 930 C C . SER A 1 118 ? -3.443 9.162 -0.426 1.00 55.53 118 SER A C 1
ATOM 932 O O . SER A 1 118 ? -4.075 8.135 -0.694 1.00 55.53 118 SER A O 1
ATOM 934 N N . LEU A 1 119 ? -3.659 9.835 0.707 1.00 55.25 119 LEU A N 1
ATOM 935 C CA . LEU A 1 119 ? -4.525 9.362 1.801 1.00 55.25 119 LEU A CA 1
ATOM 936 C C . LEU A 1 119 ? -5.971 9.016 1.383 1.00 55.25 119 LEU A C 1
ATOM 938 O O . LEU A 1 119 ? -6.641 8.301 2.106 1.00 55.25 119 LEU A O 1
ATOM 942 N N . ILE A 1 120 ? -6.459 9.478 0.226 1.00 51.97 120 ILE A N 1
ATOM 943 C CA . ILE A 1 120 ? -7.866 9.319 -0.194 1.00 51.97 120 ILE A CA 1
ATOM 944 C C . ILE A 1 120 ? -8.145 7.982 -0.923 1.00 51.97 120 ILE A C 1
ATOM 946 O O . ILE A 1 120 ? -9.300 7.581 -1.025 1.00 51.97 120 ILE A O 1
ATOM 950 N N . LYS A 1 121 ? -7.136 7.273 -1.467 1.00 52.31 121 LYS A N 1
ATOM 951 C CA . LYS A 1 121 ? -7.371 6.142 -2.410 1.00 52.31 121 LYS A CA 1
ATOM 952 C C . LYS A 1 121 ? -6.722 4.800 -2.043 1.00 52.31 121 LYS A C 1
ATOM 954 O O . LYS A 1 121 ? -6.776 3.870 -2.847 1.00 52.31 121 LYS A O 1
ATOM 959 N N . SER A 1 122 ? -6.096 4.682 -0.875 1.00 53.09 122 SER A N 1
ATOM 960 C CA . SER A 1 122 ? -5.296 3.504 -0.485 1.00 53.09 122 SER A CA 1
ATOM 961 C C . SER A 1 122 ? -5.727 2.848 0.833 1.00 53.09 122 SER A C 1
ATOM 963 O O . SER A 1 122 ? -4.989 2.039 1.397 1.00 53.09 122 SER A O 1
ATOM 965 N N . GLU A 1 123 ? -6.911 3.192 1.337 1.00 63.41 123 GLU A N 1
ATOM 966 C CA . GLU A 1 123 ? -7.405 2.729 2.634 1.00 63.41 123 GLU A CA 1
ATOM 967 C C . GLU A 1 123 ? -7.876 1.273 2.588 1.00 63.41 123 GLU A C 1
ATOM 969 O O . GLU A 1 123 ? -8.840 0.941 1.901 1.00 63.41 123 GLU A O 1
ATOM 974 N N . ASN A 1 124 ? -7.212 0.402 3.357 1.00 61.91 124 ASN A N 1
ATOM 975 C CA . ASN A 1 124 ? -7.761 -0.909 3.694 1.00 61.91 124 ASN A CA 1
ATOM 976 C C . ASN A 1 124 ? -8.721 -0.719 4.867 1.00 61.91 124 ASN A C 1
ATOM 978 O O . ASN A 1 124 ? -8.291 -0.636 6.020 1.00 61.91 124 ASN A O 1
ATOM 982 N N . PHE A 1 125 ? -10.017 -0.636 4.581 1.00 70.19 125 PHE A N 1
ATOM 983 C CA . PHE A 1 125 ? -11.023 -0.708 5.630 1.00 70.19 125 PHE A CA 1
ATOM 984 C C . PHE A 1 125 ? -11.134 -2.144 6.117 1.00 70.19 125 PHE A C 1
ATOM 986 O O . PHE A 1 125 ? -11.618 -3.027 5.416 1.00 70.19 125 PHE A O 1
ATOM 993 N N . ILE A 1 126 ? -10.710 -2.369 7.353 1.00 71.25 126 ILE A N 1
ATOM 994 C CA . ILE A 1 126 ? -10.800 -3.681 8.004 1.00 71.25 126 ILE A CA 1
ATOM 995 C C . ILE A 1 126 ? -12.179 -3.839 8.655 1.00 71.25 126 ILE A C 1
ATOM 997 O O . ILE A 1 126 ? -12.563 -4.925 9.072 1.00 71.25 126 ILE A O 1
ATOM 1001 N N . SER A 1 127 ? -12.984 -2.772 8.683 1.00 64.62 127 SER A N 1
ATOM 1002 C CA . SER A 1 127 ? -14.365 -2.771 9.174 1.00 64.62 127 SER A CA 1
ATOM 1003 C C . SER A 1 127 ? -15.257 -3.825 8.498 1.00 64.62 127 SER A C 1
ATOM 1005 O O . SER A 1 127 ? -16.213 -4.298 9.106 1.00 64.62 127 SER A O 1
ATOM 1007 N N . ASP A 1 128 ? -14.950 -4.248 7.269 1.00 67.06 128 ASP A N 1
ATOM 1008 C CA . ASP A 1 128 ? -15.676 -5.340 6.604 1.00 67.06 128 ASP A CA 1
ATOM 1009 C C . ASP A 1 128 ? -15.230 -6.741 7.038 1.00 67.06 128 ASP A C 1
ATOM 1011 O O . ASP A 1 128 ? -15.925 -7.722 6.772 1.00 67.06 128 ASP A O 1
ATOM 1015 N N . LEU A 1 129 ? -14.113 -6.833 7.752 1.00 75.38 129 LEU A N 1
ATOM 1016 C CA . LEU A 1 129 ? -13.524 -8.068 8.264 1.00 75.38 129 LEU A CA 1
ATOM 1017 C C . LEU A 1 129 ? -13.780 -8.253 9.763 1.00 75.38 129 LEU A C 1
ATOM 1019 O O . LEU A 1 129 ? -13.582 -9.345 10.288 1.00 75.38 129 LEU A O 1
ATOM 1023 N N . ILE A 1 130 ? -14.262 -7.219 10.462 1.00 78.25 130 ILE A N 1
ATOM 1024 C CA . ILE A 1 130 ? -14.625 -7.341 11.877 1.00 78.25 130 ILE A CA 1
ATOM 1025 C C . ILE A 1 130 ? -16.024 -7.964 12.062 1.00 78.25 130 ILE A C 1
ATOM 1027 O O . ILE A 1 130 ? -16.901 -7.824 11.189 1.00 78.25 130 ILE A O 1
ATOM 1031 N N . PRO A 1 131 ? -16.273 -8.623 13.215 1.00 78.88 131 PRO A N 1
ATOM 1032 C CA . PRO A 1 131 ? -17.578 -9.180 13.564 1.00 78.88 131 PRO A CA 1
ATOM 1033 C C . PRO A 1 131 ? -18.724 -8.171 13.409 1.00 78.88 131 PRO A C 1
ATOM 1035 O O . PRO A 1 131 ? -18.591 -7.001 13.774 1.00 78.88 131 PRO A O 1
ATOM 1038 N N . GLN A 1 132 ? -19.875 -8.613 12.888 1.00 77.12 132 GLN A N 1
ATOM 1039 C CA . GLN A 1 132 ? -21.012 -7.731 12.565 1.00 77.12 132 GLN A CA 1
ATOM 1040 C C . GLN A 1 132 ? -21.491 -6.887 13.756 1.00 77.12 132 GLN A C 1
ATOM 1042 O O . GLN A 1 132 ? -21.869 -5.729 13.581 1.00 77.12 132 GLN A O 1
ATOM 1047 N N . ASN A 1 133 ? -21.424 -7.435 14.971 1.00 79.25 133 ASN A N 1
ATOM 1048 C CA . ASN A 1 133 ? -21.777 -6.738 16.209 1.00 79.25 133 ASN A CA 1
ATOM 1049 C C . ASN A 1 133 ? -20.838 -5.562 16.542 1.00 79.25 133 ASN A C 1
ATOM 1051 O O . ASN A 1 133 ? -21.220 -4.696 17.326 1.00 79.25 133 ASN A O 1
ATOM 1055 N N . LEU A 1 134 ? -19.641 -5.511 15.949 1.00 83.44 134 LEU A N 1
ATOM 1056 C CA . LEU A 1 134 ? -18.646 -4.455 16.154 1.00 83.44 134 LEU A CA 1
ATOM 1057 C C . LEU A 1 134 ? -18.586 -3.443 15.001 1.00 83.44 134 LEU A C 1
ATOM 1059 O O . LEU A 1 134 ? -18.084 -2.343 15.207 1.00 83.44 134 LEU A O 1
ATOM 1063 N N . ARG A 1 135 ? -19.154 -3.743 13.824 1.00 77.75 135 ARG A N 1
ATOM 1064 C CA . ARG A 1 135 ? -19.122 -2.845 12.644 1.00 77.75 135 ARG A CA 1
ATOM 1065 C C . ARG A 1 135 ? -19.793 -1.493 12.850 1.00 77.75 135 ARG A C 1
ATOM 1067 O O . ARG A 1 135 ? -19.414 -0.517 12.220 1.00 77.75 135 ARG A O 1
ATOM 1074 N N . ASN A 1 136 ? -20.786 -1.428 13.735 1.00 82.00 136 ASN A N 1
ATOM 1075 C CA . ASN A 1 136 ? -21.443 -0.167 14.089 1.00 82.00 136 ASN A CA 1
ATOM 1076 C C . ASN A 1 136 ? -20.758 0.554 15.269 1.00 82.00 136 ASN A C 1
ATOM 1078 O O . ASN A 1 136 ? -21.269 1.574 15.729 1.00 82.00 136 ASN A O 1
ATOM 1082 N N . TYR A 1 137 ? -19.661 -0.003 15.791 1.00 86.75 137 TYR A N 1
ATOM 1083 C CA . TYR A 1 137 ? -18.948 0.488 16.970 1.00 86.75 137 TYR A CA 1
ATOM 1084 C C . TYR A 1 137 ? -17.494 0.860 16.674 1.00 86.75 137 TYR A C 1
ATOM 1086 O O . TYR A 1 137 ? -16.968 1.779 17.297 1.00 86.75 137 TYR A O 1
ATOM 1094 N N . LEU A 1 138 ? -16.851 0.171 15.729 1.00 89.19 138 LEU A N 1
ATOM 1095 C CA . LEU A 1 138 ? -15.457 0.375 15.362 1.00 89.19 138 LEU A CA 1
ATOM 1096 C C . LEU A 1 138 ? -15.311 0.536 13.858 1.00 89.19 138 LEU A C 1
ATOM 1098 O O . LEU A 1 138 ? -15.862 -0.242 13.081 1.00 89.19 138 LEU A O 1
ATOM 1102 N N . ILE A 1 139 ? -14.499 1.512 13.473 1.00 87.81 139 ILE A N 1
ATOM 1103 C CA . ILE A 1 139 ? -13.984 1.654 12.116 1.00 87.81 139 ILE A CA 1
ATOM 1104 C C . ILE A 1 139 ? -12.465 1.626 12.206 1.00 87.81 139 ILE A C 1
ATOM 1106 O O . ILE A 1 139 ? -11.869 2.431 12.922 1.00 87.81 139 ILE A O 1
ATOM 1110 N N . ILE A 1 140 ? -11.857 0.657 11.524 1.00 88.56 140 ILE A N 1
ATOM 1111 C CA . ILE A 1 140 ? -10.423 0.371 11.615 1.00 88.56 140 ILE A CA 1
ATOM 1112 C C . ILE A 1 140 ? -9.820 0.421 10.216 1.00 88.56 140 ILE A C 1
ATOM 1114 O O . ILE A 1 140 ? -10.342 -0.204 9.288 1.00 88.56 140 ILE A O 1
ATOM 1118 N N . ALA A 1 141 ? -8.702 1.128 10.087 1.00 88.31 141 ALA A N 1
ATOM 1119 C CA . ALA A 1 141 ? -7.900 1.165 8.873 1.00 88.31 141 ALA A CA 1
ATOM 1120 C C . ALA A 1 141 ? -6.424 0.948 9.210 1.00 88.31 141 ALA A C 1
ATOM 1122 O O . ALA A 1 141 ? -5.917 1.523 10.176 1.00 88.31 141 ALA A O 1
ATOM 1123 N N . CYS A 1 142 ? -5.721 0.131 8.421 1.00 89.12 142 CYS A N 1
ATOM 1124 C CA . CYS A 1 142 ? -4.268 0.011 8.537 1.00 89.12 142 CYS A CA 1
ATOM 1125 C C . CYS A 1 142 ? -3.580 -0.270 7.193 1.00 89.12 142 CYS A C 1
ATOM 1127 O O . CYS A 1 142 ? -4.144 -0.913 6.302 1.00 89.12 142 CYS A O 1
ATOM 1129 N N . SER A 1 143 ? -2.404 0.327 6.990 1.00 88.88 143 SER A N 1
ATOM 1130 C CA . SER A 1 143 ? -1.672 0.269 5.717 1.00 88.88 143 SER A CA 1
ATOM 1131 C C . SER A 1 143 ? -0.269 0.876 5.863 1.00 88.88 143 SER A C 1
ATOM 1133 O O . SER A 1 143 ? -0.079 1.773 6.696 1.00 88.88 143 SER A O 1
ATOM 1135 N N . PRO A 1 144 ? 0.712 0.452 5.045 1.00 90.19 144 PRO A N 1
ATOM 1136 C CA . PRO A 1 144 ? 1.969 1.174 4.894 1.00 90.19 144 PRO A CA 1
ATOM 1137 C C . PRO A 1 144 ? 1.773 2.456 4.067 1.00 90.19 144 PRO A C 1
ATOM 1139 O O . PRO A 1 144 ? 1.255 2.412 2.949 1.00 90.19 144 PRO A O 1
ATOM 1142 N N . ILE A 1 145 ? 2.191 3.601 4.612 1.00 87.38 145 ILE A N 1
ATOM 1143 C CA . ILE A 1 145 ? 2.067 4.936 4.006 1.00 87.38 145 ILE A CA 1
ATOM 1144 C C . ILE A 1 145 ? 3.302 5.769 4.340 1.00 87.38 145 ILE A C 1
ATOM 1146 O O . ILE A 1 145 ? 3.652 5.942 5.509 1.00 87.38 145 ILE A O 1
ATOM 1150 N N . GLY A 1 146 ? 3.933 6.331 3.308 1.00 87.38 146 GLY A N 1
ATOM 1151 C CA . GLY A 1 146 ? 5.150 7.123 3.465 1.00 87.38 146 GLY A CA 1
ATOM 1152 C C . GLY A 1 146 ? 6.237 6.309 4.157 1.00 87.38 146 GLY A C 1
ATOM 1153 O O . GLY A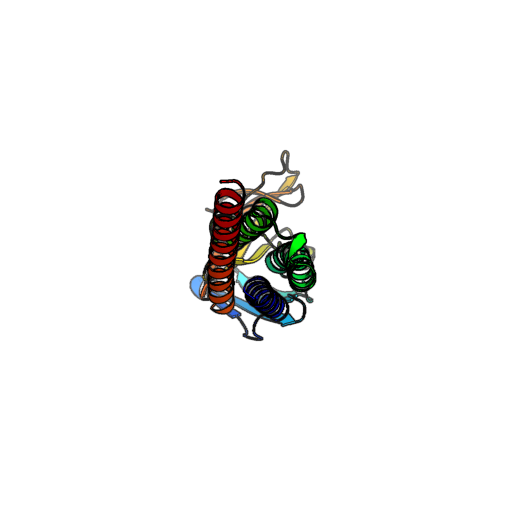 1 146 ? 6.576 5.220 3.710 1.00 87.38 146 GLY A O 1
ATOM 1154 N N . ASP A 1 147 ? 6.741 6.808 5.280 1.00 89.75 147 ASP A N 1
ATOM 1155 C CA . ASP A 1 147 ? 7.794 6.132 6.047 1.00 89.75 147 ASP A CA 1
ATOM 1156 C C . ASP A 1 147 ? 7.244 5.233 7.172 1.00 89.75 147 ASP A C 1
ATOM 1158 O O . ASP A 1 147 ? 8.004 4.675 7.977 1.00 89.75 147 ASP A O 1
ATOM 1162 N N . PHE A 1 148 ? 5.918 5.106 7.266 1.00 90.44 148 PHE A N 1
ATOM 1163 C CA . PHE A 1 148 ? 5.240 4.511 8.409 1.00 90.44 148 PHE A CA 1
ATOM 1164 C C . PHE A 1 148 ? 4.290 3.385 8.013 1.00 90.44 148 PHE A C 1
ATOM 1166 O O . PHE A 1 148 ? 3.778 3.308 6.902 1.00 90.44 148 PHE A O 1
ATOM 1173 N N . PHE A 1 149 ? 4.003 2.528 8.981 1.00 91.56 149 PHE A N 1
ATOM 1174 C CA . PHE A 1 149 ? 2.783 1.749 9.019 1.00 91.56 149 PHE A CA 1
ATOM 1175 C C . PHE A 1 149 ? 1.804 2.467 9.939 1.00 91.56 149 PHE A C 1
ATOM 1177 O O . PHE A 1 149 ? 2.141 2.770 11.091 1.00 91.56 149 PHE A O 1
ATOM 1184 N N . LEU A 1 150 ? 0.617 2.768 9.421 1.00 90.94 150 LEU A N 1
ATOM 1185 C CA . LEU A 1 150 ? -0.420 3.479 10.155 1.00 90.94 150 LEU A CA 1
ATOM 1186 C C . LEU A 1 150 ? -1.516 2.510 10.579 1.00 90.94 150 LEU A C 1
ATOM 1188 O O . LEU A 1 150 ? -1.915 1.638 9.808 1.00 90.94 150 LEU A O 1
ATOM 1192 N N . LEU A 1 151 ? -2.011 2.696 11.797 1.00 92.38 151 LEU A N 1
ATOM 1193 C CA . LEU A 1 151 ? -3.210 2.054 12.315 1.00 92.38 151 LEU A CA 1
ATOM 1194 C C . LEU A 1 151 ? -4.114 3.139 12.892 1.00 92.38 151 LEU A C 1
ATOM 1196 O O . LEU A 1 151 ? -3.749 3.805 13.865 1.00 92.38 151 LEU A O 1
ATOM 1200 N N . THR A 1 152 ? -5.297 3.291 12.309 1.00 91.31 152 THR A N 1
ATOM 1201 C CA . THR A 1 152 ? -6.340 4.167 12.831 1.00 91.31 152 THR A CA 1
ATOM 1202 C C . THR A 1 152 ? -7.497 3.337 13.357 1.00 91.31 152 THR A C 1
ATOM 1204 O O . THR A 1 152 ? -7.967 2.414 12.691 1.00 91.31 152 THR A O 1
ATOM 1207 N N . ILE A 1 153 ? -7.970 3.688 14.549 1.00 91.94 153 ILE A N 1
ATOM 1208 C CA . ILE A 1 153 ? -9.144 3.090 15.181 1.00 91.94 153 ILE A CA 1
ATOM 1209 C C . ILE A 1 153 ? -10.086 4.225 15.567 1.00 91.94 153 ILE A C 1
ATOM 1211 O O . ILE A 1 153 ? -9.718 5.116 16.335 1.00 91.94 153 ILE A O 1
ATOM 1215 N N . HIS A 1 154 ? -11.306 4.184 15.050 1.00 90.56 154 HIS A N 1
ATOM 1216 C CA . HIS A 1 154 ? -12.379 5.094 15.420 1.00 90.56 154 HIS A CA 1
ATOM 1217 C C . HIS A 1 154 ? -13.456 4.324 16.169 1.00 90.56 154 HIS A C 1
ATOM 1219 O O . HIS A 1 154 ? -14.084 3.426 15.607 1.00 90.56 154 HIS A O 1
ATOM 1225 N N . THR A 1 155 ? -13.709 4.708 17.415 1.00 91.25 155 THR A N 1
ATOM 1226 C CA . THR A 1 155 ? -14.930 4.307 18.108 1.00 91.25 155 THR A CA 1
ATOM 1227 C C . THR A 1 155 ? -16.051 5.219 17.648 1.00 91.25 155 THR A C 1
ATOM 1229 O O . THR A 1 155 ? -15.936 6.443 17.732 1.00 91.25 155 THR A O 1
ATOM 1232 N N . VAL A 1 156 ? -17.147 4.635 17.183 1.00 90.38 156 VAL A N 1
ATOM 1233 C CA . VAL A 1 156 ? -18.247 5.369 16.563 1.00 90.38 156 VAL A CA 1
ATOM 1234 C C . VAL A 1 156 ? -19.603 4.975 17.138 1.00 90.38 156 VAL A C 1
ATOM 1236 O O . VAL A 1 156 ? -19.779 3.898 17.708 1.00 90.38 156 VAL A O 1
ATOM 1239 N N . LYS A 1 157 ? -20.578 5.869 16.971 1.00 91.12 157 LYS A N 1
ATOM 1240 C CA . LYS A 1 157 ? -22.011 5.580 17.099 1.00 91.12 157 LYS A CA 1
ATOM 1241 C C . LYS A 1 157 ? -22.669 5.715 15.730 1.00 91.12 157 LYS A C 1
ATOM 1243 O O . LYS A 1 157 ? -22.403 6.681 15.014 1.00 91.12 157 LYS A O 1
ATOM 1248 N N . LEU A 1 158 ? -23.530 4.764 15.380 1.00 89.38 158 LEU A N 1
ATOM 1249 C CA . LEU A 1 158 ? -24.387 4.870 14.202 1.00 89.38 158 LEU A CA 1
ATOM 1250 C C . LEU A 1 158 ? -25.406 5.995 14.424 1.00 89.38 158 LEU A C 1
ATOM 1252 O O . LEU A 1 158 ? -26.111 5.992 15.434 1.00 89.38 158 LEU A O 1
ATOM 1256 N N . VAL A 1 159 ? -25.463 6.946 13.495 1.00 89.62 159 VAL A N 1
ATOM 1257 C CA . VAL A 1 159 ? -26.415 8.067 13.527 1.00 89.62 159 VAL A CA 1
ATOM 1258 C C . VAL A 1 159 ? -27.623 7.775 12.639 1.00 89.62 159 VAL A C 1
ATOM 1260 O O . VAL A 1 159 ? -28.747 8.101 13.010 1.00 89.62 159 VAL A O 1
ATOM 1263 N N . GLY A 1 160 ? -27.404 7.121 11.497 1.00 87.44 160 GLY A N 1
ATOM 1264 C CA . GLY A 1 160 ? -28.455 6.770 10.548 1.00 87.44 160 GLY A CA 1
ATOM 1265 C C . GLY A 1 160 ? -27.884 6.375 9.191 1.00 87.44 160 GLY A C 1
ATOM 1266 O O . GLY A 1 160 ? -26.713 6.003 9.084 1.00 87.44 160 GLY A O 1
ATOM 1267 N N . ASP A 1 161 ? -28.709 6.476 8.156 1.00 85.94 161 ASP A N 1
ATOM 1268 C CA . ASP A 1 161 ? -28.279 6.283 6.773 1.00 85.94 161 ASP A CA 1
ATOM 1269 C C . ASP A 1 161 ? -27.588 7.545 6.239 1.00 85.94 161 ASP A C 1
ATOM 1271 O O . ASP A 1 161 ? -27.983 8.673 6.545 1.00 85.94 161 ASP A O 1
ATOM 1275 N N . ALA A 1 162 ? -26.539 7.356 5.441 1.00 80.94 162 ALA A N 1
ATOM 1276 C CA . ALA A 1 162 ? -25.798 8.462 4.851 1.00 80.94 162 ALA A CA 1
ATOM 1277 C C . ALA A 1 162 ? -26.554 9.059 3.655 1.00 80.94 162 ALA A C 1
ATOM 1279 O O . ALA A 1 162 ? -26.981 8.332 2.757 1.00 80.94 162 ALA A O 1
ATOM 1280 N N . GLN A 1 163 ? -26.652 10.390 3.604 1.00 73.31 163 GLN A N 1
ATOM 1281 C CA . GLN A 1 163 ? -27.216 11.108 2.451 1.00 73.31 163 GLN A CA 1
ATOM 1282 C C . GLN A 1 163 ? -26.201 11.279 1.304 1.00 73.31 163 GLN A C 1
ATOM 1284 O O . GLN A 1 163 ? -26.602 11.411 0.149 1.00 73.31 163 GLN A O 1
ATOM 1289 N N . SER A 1 164 ? -24.897 11.221 1.602 1.00 64.06 164 SER A N 1
ATOM 1290 C CA . SER A 1 164 ? -23.796 11.231 0.630 1.00 64.06 164 SER A CA 1
ATOM 1291 C C . SER A 1 164 ? -22.694 10.246 1.027 1.00 64.06 164 SER A C 1
ATOM 1293 O O . SER A 1 164 ? -22.481 9.959 2.208 1.00 64.06 164 SER A O 1
ATOM 1295 N N . VAL A 1 165 ? -21.978 9.714 0.032 1.00 60.00 165 VAL A N 1
ATOM 1296 C CA . VAL A 1 165 ? -20.734 8.964 0.250 1.00 60.00 165 VAL A CA 1
ATOM 1297 C C . VAL A 1 165 ? -19.583 9.949 0.100 1.00 60.00 165 VAL A C 1
ATOM 1299 O O . VAL A 1 165 ? -19.090 10.168 -1.004 1.00 60.00 165 VAL A O 1
ATOM 1302 N N . ASP A 1 166 ? -19.182 10.575 1.201 1.00 56.38 166 ASP A N 1
ATOM 1303 C CA . ASP A 1 166 ? -18.009 11.444 1.196 1.00 56.38 166 ASP A CA 1
ATOM 1304 C C . ASP A 1 166 ? -16.738 10.586 1.245 1.00 56.38 166 ASP A C 1
ATOM 1306 O O . ASP A 1 166 ? -16.632 9.642 2.029 1.00 56.38 166 ASP A O 1
ATOM 1310 N N . GLY A 1 167 ? -15.767 10.904 0.385 1.00 54.91 167 GLY A N 1
ATOM 1311 C CA . GLY A 1 167 ? -14.443 10.282 0.377 1.00 54.91 167 GLY A CA 1
ATOM 1312 C C . GLY A 1 167 ? -13.612 10.803 1.540 1.00 54.91 167 GLY A C 1
ATOM 1313 O O . GLY A 1 167 ? -12.773 11.687 1.362 1.00 54.91 167 GLY A O 1
ATOM 1314 N N . VAL A 1 168 ? -13.902 10.327 2.746 1.00 59.16 168 VAL A N 1
ATOM 1315 C CA . VAL A 1 168 ? -13.232 10.813 3.948 1.00 59.16 168 VAL A CA 1
ATOM 1316 C C . VAL A 1 168 ? -11.901 10.089 4.126 1.00 59.16 168 VAL A C 1
ATOM 1318 O O . VAL A 1 168 ? -11.840 8.877 3.991 1.00 59.16 168 VAL A O 1
ATOM 1321 N N . THR A 1 169 ? -10.832 10.827 4.435 1.00 65.44 169 THR A N 1
ATOM 1322 C CA . THR A 1 169 ? -9.545 10.229 4.809 1.00 65.44 169 THR A CA 1
ATOM 1323 C C . THR A 1 169 ? -9.577 9.780 6.266 1.00 65.44 169 THR A C 1
ATOM 1325 O O . THR A 1 169 ? -9.806 10.577 7.178 1.00 65.44 169 THR A O 1
ATOM 1328 N N . HIS A 1 170 ? -9.333 8.501 6.502 1.00 69.44 170 HIS A N 1
ATOM 1329 C CA . HIS A 1 170 ? -9.234 7.845 7.804 1.00 69.44 170 HIS A CA 1
ATOM 1330 C C . HIS A 1 170 ? -7.797 7.766 8.331 1.00 69.44 170 HIS A C 1
ATOM 1332 O O . HIS A 1 170 ? -7.563 7.332 9.456 1.00 69.44 170 HIS A O 1
ATOM 1338 N N . TRP A 1 171 ? -6.813 8.272 7.591 1.00 76.06 171 TRP A N 1
ATOM 1339 C CA . TRP A 1 171 ? -5.443 8.477 8.082 1.00 76.06 171 TRP A CA 1
ATOM 1340 C C . TRP A 1 171 ? -5.285 9.735 8.946 1.00 76.06 171 TRP A C 1
ATOM 1342 O O . TRP A 1 171 ? -4.341 10.509 8.790 1.00 76.06 171 TRP A O 1
ATOM 1352 N N . ARG A 1 172 ? -6.235 9.983 9.848 1.00 79.75 172 ARG A N 1
ATOM 1353 C CA . ARG A 1 172 ? -6.213 11.120 10.774 1.00 79.75 172 ARG A CA 1
ATOM 1354 C C . ARG A 1 172 ? -6.963 10.792 12.050 1.00 79.75 172 ARG A C 1
ATOM 1356 O O . ARG A 1 172 ? -7.785 9.884 12.082 1.00 79.75 172 ARG A O 1
ATOM 1363 N N . GLN A 1 173 ? -6.718 11.577 13.091 1.00 84.62 173 GLN A N 1
ATOM 1364 C CA . GLN A 1 173 ? -7.569 11.557 14.272 1.00 84.62 173 GLN A CA 1
ATOM 1365 C C . GLN A 1 173 ? -8.758 12.491 14.069 1.00 84.62 173 GLN A C 1
ATOM 1367 O O . GLN A 1 173 ? -8.596 13.627 13.623 1.00 84.62 173 GLN A O 1
ATOM 1372 N N . TYR A 1 174 ? -9.945 12.007 14.413 1.00 85.62 174 TYR A N 1
ATOM 1373 C CA . TYR A 1 174 ? -11.144 12.830 14.463 1.00 85.62 174 TYR A CA 1
ATOM 1374 C C . TYR A 1 174 ? -11.364 13.409 15.852 1.00 85.62 174 TYR A C 1
ATOM 1376 O O . TYR A 1 174 ? -11.133 12.736 16.857 1.00 85.62 174 TYR A O 1
ATOM 1384 N N . ALA A 1 175 ? -11.882 14.636 15.897 1.00 87.88 175 ALA A N 1
ATOM 1385 C CA . ALA A 1 175 ? -12.440 15.184 17.123 1.00 87.88 175 ALA A CA 1
ATOM 1386 C C . ALA A 1 175 ? -13.739 14.436 17.496 1.00 87.88 175 ALA A C 1
ATOM 1388 O O . ALA A 1 175 ? -14.454 13.980 16.592 1.00 87.88 175 ALA A O 1
ATOM 1389 N N . PRO A 1 176 ? -14.082 14.338 18.793 1.00 90.19 176 PRO A N 1
ATOM 1390 C CA . PRO A 1 176 ? -15.374 13.817 19.225 1.00 90.19 176 PRO A CA 1
ATOM 1391 C C . PRO A 1 176 ? -16.547 14.521 18.532 1.00 90.19 176 PRO A C 1
ATOM 1393 O O . PRO A 1 176 ? -16.468 15.695 18.175 1.00 90.19 176 PRO A O 1
ATOM 1396 N N . ASP A 1 177 ? -17.615 13.765 18.308 1.00 89.50 177 ASP A N 1
ATOM 1397 C CA . ASP A 1 177 ? -18.834 14.133 17.587 1.00 89.50 177 ASP A CA 1
ATOM 1398 C C . ASP A 1 177 ? -18.669 14.482 16.097 1.00 89.50 177 ASP A C 1
ATOM 1400 O O . ASP A 1 177 ? -19.678 14.699 15.420 1.00 89.50 177 ASP A O 1
ATOM 1404 N N . THR A 1 178 ? -17.450 14.424 15.538 1.00 89.94 178 THR A N 1
ATOM 1405 C CA . THR A 1 178 ? -17.251 14.532 14.082 1.00 89.94 178 THR A CA 1
ATOM 1406 C C . THR A 1 178 ? -18.083 13.473 13.369 1.00 89.94 178 THR A C 1
ATOM 1408 O O . THR A 1 178 ? -18.034 12.294 13.728 1.00 89.94 178 THR A O 1
ATOM 1411 N N . LYS A 1 179 ? -18.840 13.888 12.353 1.00 88.19 179 LYS A N 1
ATOM 1412 C CA . LYS A 1 179 ? -19.655 12.992 11.536 1.00 88.19 179 LYS A CA 1
ATOM 1413 C C . LYS A 1 179 ? -18.960 12.637 10.234 1.00 88.19 179 LYS A C 1
ATOM 1415 O O . LYS A 1 179 ? -18.300 13.485 9.638 1.00 88.19 179 LYS A O 1
ATOM 1420 N N . PHE A 1 180 ? -19.132 11.399 9.794 1.00 85.19 180 PHE A N 1
ATOM 1421 C CA . PHE A 1 180 ? -18.666 10.954 8.489 1.00 85.19 180 PHE A CA 1
ATOM 1422 C C . PHE A 1 180 ? -19.506 9.789 7.966 1.00 85.19 180 PHE A C 1
ATOM 1424 O O . PHE A 1 180 ? -20.115 9.041 8.735 1.00 85.19 180 PHE A O 1
ATOM 1431 N N . SER A 1 181 ? -19.497 9.619 6.648 1.00 82.50 181 SER A N 1
ATOM 1432 C CA . SER A 1 181 ? -20.179 8.521 5.971 1.00 82.50 181 SER A CA 1
ATOM 1433 C C . SER A 1 181 ? -19.226 7.355 5.717 1.00 82.50 181 SER A C 1
ATOM 1435 O O . SER A 1 181 ? -18.113 7.552 5.239 1.00 82.50 181 SER A O 1
ATOM 1437 N N . HIS A 1 182 ? -19.666 6.128 5.986 1.00 78.44 182 HIS A N 1
ATOM 1438 C CA . HIS A 1 182 ? -18.934 4.904 5.651 1.00 78.44 182 HIS A CA 1
ATOM 1439 C C . HIS A 1 182 ? -19.931 3.779 5.346 1.00 78.44 182 HIS A C 1
ATOM 1441 O O . HIS A 1 182 ? -20.901 3.592 6.077 1.00 78.44 182 HIS A O 1
ATOM 1447 N N . LEU A 1 183 ? -19.739 3.043 4.245 1.00 75.44 183 LEU A N 1
ATOM 1448 C CA . LEU A 1 183 ? -20.634 1.949 3.821 1.00 75.44 183 LEU A CA 1
ATOM 1449 C C . LEU A 1 183 ? -22.133 2.332 3.816 1.00 75.44 183 LEU A C 1
ATOM 1451 O O . LEU A 1 183 ? -22.979 1.581 4.299 1.00 75.44 183 LEU A O 1
ATOM 1455 N N . LYS A 1 184 ? -22.463 3.515 3.271 1.00 79.25 184 LYS A N 1
ATOM 1456 C CA . LYS A 1 184 ? -23.828 4.092 3.202 1.00 79.25 184 LYS A CA 1
ATOM 1457 C C . LYS A 1 184 ? -24.482 4.406 4.558 1.00 79.25 184 LYS A C 1
ATOM 1459 O O . LYS A 1 184 ? -25.674 4.690 4.608 1.00 79.25 184 LYS A O 1
ATOM 1464 N N . LYS A 1 185 ? -23.710 4.402 5.641 1.00 83.44 185 LYS A N 1
ATOM 1465 C CA . LYS A 1 185 ? -24.155 4.773 6.987 1.00 83.44 185 LYS A CA 1
ATOM 1466 C C . LYS A 1 185 ? -23.453 6.041 7.451 1.00 83.44 185 LYS A C 1
ATOM 1468 O O . LYS A 1 185 ? -22.281 6.239 7.136 1.00 83.44 185 LYS A O 1
ATOM 1473 N N . GLU A 1 186 ? -24.161 6.880 8.198 1.00 88.00 186 GLU A N 1
ATOM 1474 C CA . GLU A 1 186 ? -23.585 8.029 8.894 1.00 88.00 186 GLU A CA 1
ATOM 1475 C C . GLU A 1 186 ? -23.165 7.606 10.302 1.00 88.00 186 GLU A C 1
ATOM 1477 O O . GLU A 1 186 ? -23.959 7.067 11.082 1.00 88.00 186 GLU A O 1
ATOM 1482 N N . TYR A 1 187 ? -21.915 7.892 10.641 1.00 88.44 187 TYR A N 1
ATOM 1483 C CA . TYR A 1 187 ? -21.344 7.655 11.954 1.00 88.44 187 TYR A CA 1
ATOM 1484 C C . TYR A 1 187 ? -20.958 8.970 12.609 1.00 88.44 187 TYR A C 1
ATOM 1486 O O . TYR A 1 187 ? -20.598 9.934 11.938 1.00 88.44 187 TYR A O 1
ATOM 1494 N N . SER A 1 188 ? -20.991 8.990 13.936 1.00 91.06 188 SER A N 1
ATOM 1495 C CA . SER A 1 188 ? -20.422 10.062 14.744 1.00 91.06 188 SER A CA 1
ATOM 1496 C C . SER A 1 188 ? -19.323 9.491 15.630 1.00 91.06 188 SER A C 1
ATOM 1498 O O . SER A 1 188 ? -19.493 8.445 16.263 1.00 91.06 188 SER A O 1
ATOM 1500 N N . VAL A 1 189 ? -18.175 10.159 15.635 1.00 91.69 189 VAL A N 1
ATOM 1501 C CA . VAL A 1 189 ? -16.986 9.738 16.374 1.00 91.69 189 VAL A CA 1
ATOM 1502 C C . VAL A 1 189 ? -17.218 9.924 17.865 1.00 91.69 189 VAL A C 1
ATOM 1504 O O . VAL A 1 189 ? -17.585 11.001 18.321 1.00 91.69 189 VAL A O 1
ATOM 1507 N N . ILE A 1 190 ? -16.975 8.874 18.638 1.00 91.62 190 ILE A N 1
ATOM 1508 C CA . ILE A 1 190 ? -16.890 8.943 20.099 1.00 91.62 190 ILE A CA 1
ATOM 1509 C C . ILE A 1 190 ? -15.440 9.189 20.498 1.00 91.62 190 ILE A C 1
ATOM 1511 O O . ILE A 1 190 ? -15.157 10.049 21.326 1.00 91.62 190 ILE A O 1
ATOM 1515 N N . ASP A 1 191 ? -14.532 8.419 19.904 1.00 90.56 191 ASP A N 1
ATOM 1516 C CA . ASP A 1 191 ? -13.104 8.522 20.151 1.00 90.56 191 ASP A CA 1
ATOM 1517 C C . ASP A 1 191 ? -12.314 8.076 18.916 1.00 90.56 191 ASP A C 1
ATOM 1519 O O . ASP A 1 191 ? -12.806 7.314 18.081 1.00 90.56 191 ASP A O 1
ATOM 1523 N N . SER A 1 192 ? -11.082 8.556 18.795 1.00 90.94 192 SER A N 1
ATOM 1524 C CA . SER A 1 192 ? -10.203 8.267 17.671 1.00 90.94 192 SER A CA 1
ATOM 1525 C C . SER A 1 192 ? 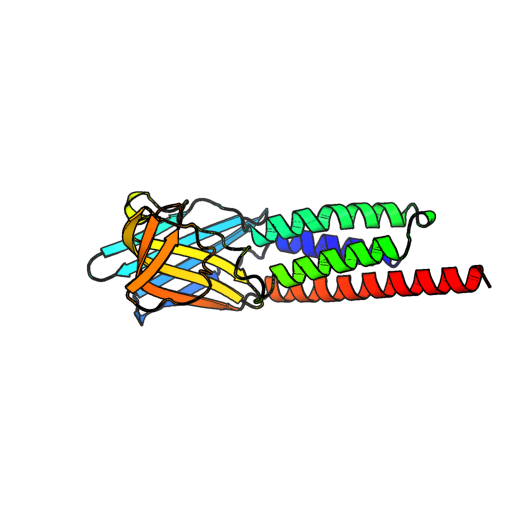-8.771 8.068 18.147 1.00 90.94 192 SER A C 1
ATOM 1527 O O . SER A 1 192 ? -8.243 8.865 18.921 1.00 90.94 192 SER A O 1
ATOM 1529 N N . CYS A 1 193 ? -8.108 7.033 17.650 1.00 91.81 193 CYS A N 1
ATOM 1530 C CA . CYS A 1 193 ? -6.690 6.784 17.868 1.00 91.81 193 CYS A CA 1
ATOM 1531 C C . CYS A 1 193 ? -5.997 6.623 16.513 1.00 91.81 193 CYS A C 1
ATOM 1533 O O . CYS A 1 193 ? -6.533 5.978 15.616 1.00 91.81 193 CYS A O 1
ATOM 1535 N N . LEU A 1 194 ? -4.821 7.231 16.377 1.00 92.38 194 LEU A N 1
ATOM 1536 C CA . LEU A 1 194 ? -3.921 7.058 15.239 1.00 92.38 194 LEU A CA 1
ATOM 1537 C C . LEU A 1 194 ? -2.567 6.682 15.813 1.00 92.38 194 LEU A C 1
ATOM 1539 O O . LEU A 1 194 ? -1.967 7.475 16.541 1.00 92.38 194 LEU A O 1
ATOM 1543 N N . MET A 1 195 ? -2.097 5.496 15.462 1.00 93.12 195 MET A N 1
ATOM 1544 C CA . MET A 1 195 ? -0.794 4.989 15.853 1.00 93.12 195 MET A CA 1
ATOM 1545 C C . MET A 1 195 ? 0.068 4.836 14.604 1.00 93.12 195 MET A C 1
ATOM 1547 O O . MET A 1 195 ? -0.413 4.456 13.535 1.00 93.12 195 MET A O 1
ATOM 1551 N N . LYS A 1 196 ? 1.353 5.160 14.744 1.00 92.75 196 LYS A N 1
ATOM 1552 C CA . LYS A 1 196 ? 2.333 5.094 13.660 1.00 92.75 196 LYS A CA 1
ATOM 1553 C C . LYS A 1 196 ? 3.576 4.353 14.120 1.00 92.75 196 LYS A C 1
ATOM 1555 O O . LYS A 1 196 ? 4.085 4.614 15.207 1.00 92.75 196 LYS A O 1
ATOM 1560 N N . SER A 1 197 ? 4.076 3.468 13.271 1.00 92.62 197 SER A N 1
AT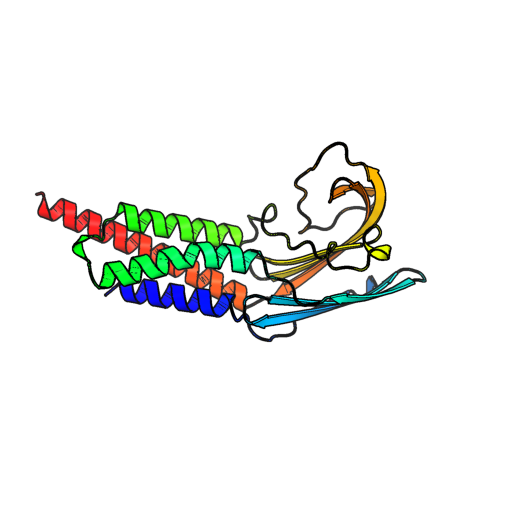OM 1561 C CA . SER A 1 197 ? 5.340 2.765 13.480 1.00 92.62 197 SER A CA 1
ATOM 1562 C C . SER A 1 197 ? 6.215 2.953 12.252 1.00 92.62 197 SER A C 1
ATOM 1564 O O . SER A 1 197 ? 5.706 2.919 11.136 1.00 92.62 197 SER A O 1
ATOM 1566 N N . LYS A 1 198 ? 7.516 3.200 12.426 1.00 91.12 198 LYS A N 1
ATOM 1567 C CA . LYS A 1 198 ? 8.426 3.322 11.277 1.00 91.12 198 LYS A CA 1
ATOM 1568 C C . LYS A 1 198 ? 8.475 1.996 10.533 1.00 91.12 198 LYS A C 1
ATOM 1570 O O . LYS A 1 198 ? 8.697 0.960 11.154 1.00 91.12 198 LYS A O 1
ATOM 1575 N N . PHE A 1 199 ? 8.345 2.041 9.212 1.00 91.19 199 PHE A N 1
ATOM 1576 C CA . PHE A 1 199 ? 8.270 0.833 8.403 1.00 91.19 199 PHE A CA 1
ATOM 1577 C C . PHE A 1 199 ? 9.320 0.850 7.291 1.00 91.19 199 PHE A C 1
ATOM 1579 O O . PHE A 1 199 ? 9.107 1.348 6.188 1.00 91.19 199 PHE A O 1
ATOM 1586 N N . LYS A 1 200 ? 10.499 0.302 7.611 1.00 89.69 200 LYS A N 1
ATOM 1587 C CA . LYS A 1 200 ? 11.680 0.307 6.730 1.00 89.69 200 LYS A CA 1
ATOM 1588 C C . LYS A 1 200 ? 11.433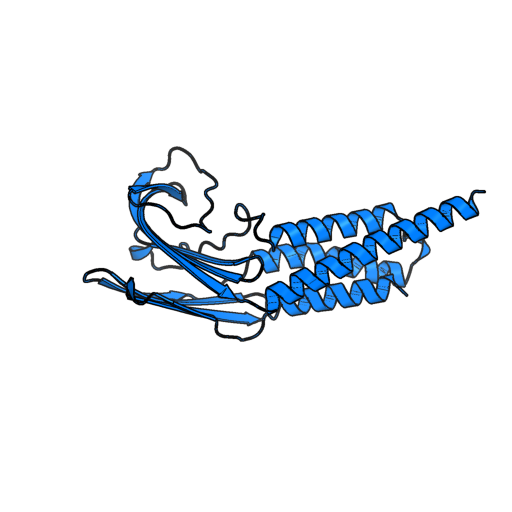 -0.302 5.342 1.00 89.69 200 LYS A C 1
ATOM 1590 O O . LYS A 1 200 ? 11.943 0.278 4.383 1.00 89.69 200 LYS A O 1
ATOM 1595 N N . PRO A 1 201 ? 10.676 -1.411 5.185 1.00 90.06 201 PRO A N 1
ATOM 1596 C CA . PRO A 1 201 ? 10.393 -1.956 3.859 1.00 90.06 201 PRO A CA 1
ATOM 1597 C C . PRO A 1 201 ? 9.764 -0.923 2.917 1.00 90.06 201 PRO A C 1
ATOM 1599 O O . PRO A 1 201 ? 10.215 -0.785 1.783 1.00 90.06 201 PRO A O 1
ATOM 1602 N N . GLN A 1 202 ? 8.808 -0.126 3.405 1.00 91.00 202 GLN A N 1
ATOM 1603 C CA . GLN A 1 202 ? 8.155 0.920 2.615 1.00 91.00 202 GLN A CA 1
ATOM 1604 C C . GLN A 1 202 ? 9.126 2.025 2.187 1.00 91.00 202 GLN A C 1
ATOM 1606 O O . GLN A 1 202 ? 9.141 2.405 1.016 1.00 91.00 202 GLN A O 1
ATOM 1611 N N . VAL A 1 203 ? 9.983 2.488 3.102 1.00 92.00 203 VAL A N 1
ATOM 1612 C CA . VAL A 1 203 ? 11.019 3.494 2.803 1.00 92.00 203 VAL A CA 1
ATOM 1613 C C . VAL A 1 203 ? 11.935 3.004 1.678 1.00 92.00 203 VAL A C 1
ATOM 1615 O O . VAL A 1 203 ? 12.206 3.733 0.722 1.00 92.00 203 VAL A O 1
ATOM 1618 N N . ASN A 1 204 ? 12.367 1.743 1.754 1.00 93.19 204 ASN A N 1
ATOM 1619 C CA . ASN A 1 204 ? 13.238 1.134 0.751 1.00 93.19 204 ASN A CA 1
ATOM 1620 C C . ASN A 1 204 ? 12.538 0.972 -0.605 1.00 93.19 204 ASN A C 1
ATOM 1622 O O . ASN A 1 204 ? 13.158 1.231 -1.637 1.00 93.19 204 ASN A O 1
ATOM 1626 N N . ILE A 1 205 ? 11.260 0.573 -0.614 1.00 95.06 205 ILE A N 1
ATOM 1627 C CA . ILE A 1 205 ? 10.446 0.481 -1.835 1.00 95.06 205 ILE A CA 1
ATOM 1628 C C . ILE A 1 205 ? 10.348 1.856 -2.506 1.00 95.06 205 ILE A C 1
ATOM 1630 O O . ILE A 1 205 ? 10.650 1.984 -3.692 1.00 95.06 205 ILE A O 1
ATOM 1634 N N . ILE A 1 206 ? 9.979 2.899 -1.755 1.00 94.88 206 ILE A N 1
ATOM 1635 C CA . ILE A 1 206 ? 9.836 4.262 -2.288 1.00 94.88 206 ILE A CA 1
ATOM 1636 C C . ILE A 1 206 ? 11.174 4.779 -2.832 1.00 94.88 206 ILE A C 1
ATOM 1638 O O . ILE A 1 206 ? 11.207 5.379 -3.908 1.00 94.88 206 ILE A O 1
ATOM 1642 N N . ALA A 1 207 ? 12.282 4.534 -2.127 1.00 95.81 207 ALA A N 1
ATOM 1643 C CA . ALA A 1 207 ? 13.613 4.934 -2.577 1.00 95.81 207 ALA A CA 1
ATOM 1644 C C . ALA A 1 207 ? 14.016 4.244 -3.893 1.00 95.81 207 ALA A C 1
ATOM 1646 O O . ALA A 1 207 ? 14.475 4.913 -4.821 1.00 95.81 207 ALA A O 1
ATOM 1647 N N . GLN A 1 208 ? 13.788 2.932 -4.007 1.00 96.88 208 GLN A N 1
ATOM 1648 C CA . GLN A 1 208 ? 14.058 2.188 -5.241 1.00 96.88 208 GLN A CA 1
ATOM 1649 C C . GLN A 1 208 ? 13.183 2.672 -6.399 1.00 96.88 208 GLN A C 1
ATOM 1651 O O . GLN A 1 208 ? 13.694 2.893 -7.494 1.00 96.88 208 GLN A O 1
ATOM 1656 N N . LEU A 1 209 ? 11.892 2.918 -6.161 1.00 97.62 209 LEU A N 1
ATOM 1657 C CA . LEU A 1 209 ? 10.995 3.456 -7.186 1.00 97.62 209 LEU A CA 1
ATOM 1658 C C . LEU A 1 209 ? 11.442 4.838 -7.677 1.00 97.62 209 LEU A C 1
ATOM 1660 O O . LEU A 1 209 ? 11.395 5.092 -8.878 1.00 97.62 209 LEU A O 1
ATOM 1664 N N . ARG A 1 210 ? 11.920 5.721 -6.787 1.00 97.38 210 ARG A N 1
ATOM 1665 C CA . ARG A 1 210 ? 12.497 7.019 -7.189 1.00 97.38 210 ARG A CA 1
ATOM 1666 C C . ARG A 1 210 ? 13.727 6.836 -8.075 1.00 97.38 210 ARG A C 1
ATOM 1668 O O . ARG A 1 210 ? 13.832 7.497 -9.102 1.00 97.38 210 ARG A O 1
ATOM 1675 N N . SER A 1 211 ? 14.616 5.907 -7.721 1.00 97.88 211 SER A N 1
ATOM 1676 C CA . SER A 1 211 ? 15.776 5.575 -8.558 1.00 97.88 211 SER A CA 1
ATOM 1677 C C . SER A 1 211 ? 15.351 5.065 -9.938 1.00 97.88 211 SER A C 1
ATOM 1679 O O . SER A 1 211 ? 15.856 5.547 -10.947 1.00 97.88 211 SER A O 1
ATOM 1681 N N . ILE A 1 212 ? 14.387 4.140 -9.993 1.00 98.12 212 ILE A N 1
ATOM 1682 C CA . ILE A 1 212 ? 13.835 3.596 -11.244 1.00 98.12 212 ILE A CA 1
ATOM 1683 C C . ILE A 1 212 ? 13.238 4.718 -12.105 1.00 98.12 212 ILE A C 1
ATOM 1685 O O . ILE A 1 212 ? 13.502 4.789 -13.302 1.00 98.12 212 ILE A O 1
ATOM 1689 N N . GLN A 1 213 ? 12.467 5.628 -11.505 1.00 97.94 213 GLN A N 1
ATOM 1690 C CA . GLN A 1 213 ? 11.862 6.761 -12.209 1.00 97.94 213 GLN A CA 1
ATOM 1691 C C . GLN A 1 213 ? 12.912 7.711 -12.803 1.00 97.94 213 GLN A C 1
ATOM 1693 O O . GLN A 1 213 ? 12.750 8.166 -13.939 1.00 97.94 213 GLN A O 1
ATOM 1698 N N . MET A 1 214 ? 14.003 7.975 -12.078 1.00 97.31 214 MET A N 1
ATOM 1699 C CA . MET A 1 214 ? 15.127 8.760 -12.597 1.00 97.31 214 MET A CA 1
ATOM 1700 C C . MET A 1 214 ? 15.846 8.039 -13.741 1.00 97.31 214 MET A C 1
ATOM 1702 O O . MET A 1 214 ? 16.144 8.662 -14.756 1.00 97.31 214 MET A O 1
ATOM 1706 N N . GLN A 1 215 ? 16.085 6.732 -13.610 1.00 96.75 215 GLN A N 1
ATOM 1707 C CA . GLN A 1 215 ? 16.738 5.926 -14.646 1.00 96.75 215 GLN A CA 1
ATOM 1708 C C . GLN A 1 215 ? 15.912 5.858 -15.934 1.00 96.75 215 GLN A C 1
ATOM 1710 O O . GLN A 1 215 ? 16.470 6.011 -17.015 1.00 96.75 215 GLN A O 1
ATOM 1715 N N . LEU A 1 216 ? 14.591 5.682 -15.828 1.00 97.12 216 LEU A N 1
ATOM 1716 C CA . LEU A 1 216 ? 13.683 5.687 -16.979 1.00 97.12 216 LEU A CA 1
ATOM 1717 C C . LEU A 1 216 ? 13.690 7.039 -17.699 1.00 97.12 216 LEU A C 1
ATOM 1719 O O . LEU A 1 216 ? 13.830 7.073 -18.916 1.00 97.12 216 LEU A O 1
ATOM 1723 N N . THR A 1 217 ? 13.604 8.141 -16.945 1.00 96.69 217 THR A N 1
ATOM 1724 C CA . THR A 1 217 ? 13.694 9.501 -17.507 1.00 96.69 217 THR A CA 1
ATOM 1725 C C . THR A 1 217 ? 15.036 9.714 -18.209 1.00 96.69 217 THR A C 1
ATOM 1727 O O . THR A 1 217 ? 15.074 10.170 -19.344 1.00 96.69 217 THR A O 1
ATOM 1730 N N . SER A 1 218 ? 16.142 9.334 -17.560 1.00 95.12 218 SER A N 1
ATOM 1731 C CA . SER A 1 218 ? 17.485 9.481 -18.128 1.00 95.12 218 SER A CA 1
ATOM 1732 C C . SER A 1 218 ? 17.661 8.668 -19.409 1.00 95.12 218 SER A C 1
ATOM 1734 O O . SER A 1 218 ? 18.256 9.167 -20.357 1.00 95.12 218 SER A O 1
ATOM 1736 N N . ALA A 1 219 ? 17.159 7.431 -19.442 1.00 92.88 219 ALA A N 1
ATOM 1737 C CA . ALA A 1 219 ? 17.225 6.586 -20.628 1.00 92.88 219 ALA A CA 1
ATOM 1738 C C . ALA A 1 219 ? 16.386 7.162 -21.778 1.00 92.88 219 ALA A C 1
ATOM 1740 O O . ALA A 1 219 ? 16.836 7.141 -22.916 1.00 92.88 219 ALA A O 1
ATOM 1741 N N . ALA A 1 220 ? 15.208 7.720 -21.480 1.00 94.31 220 ALA A N 1
ATOM 1742 C CA . ALA A 1 220 ? 14.388 8.396 -22.481 1.00 94.31 220 ALA A CA 1
ATOM 1743 C C . ALA A 1 220 ? 15.118 9.597 -23.097 1.00 94.31 220 ALA A C 1
ATOM 1745 O O . ALA A 1 220 ? 15.174 9.712 -24.314 1.00 94.31 220 ALA A O 1
ATOM 1746 N N . THR A 1 221 ? 15.718 10.452 -22.261 1.00 92.81 221 THR A N 1
ATOM 1747 C CA . THR A 1 221 ? 16.463 11.630 -22.728 1.00 92.81 221 THR A CA 1
ATOM 1748 C C . THR A 1 221 ? 17.667 11.255 -23.586 1.00 92.81 221 THR A C 1
ATOM 1750 O O . THR A 1 221 ? 17.923 11.936 -24.568 1.00 92.81 221 THR A O 1
ATOM 1753 N N . MET A 1 222 ? 18.396 10.189 -23.238 1.00 90.88 222 MET A N 1
ATOM 1754 C CA . MET A 1 222 ? 19.532 9.727 -24.046 1.00 90.88 222 MET A CA 1
ATOM 1755 C C . MET A 1 222 ? 19.086 9.292 -25.443 1.00 90.88 222 MET A C 1
ATOM 1757 O O . MET A 1 222 ? 19.651 9.767 -26.416 1.00 90.88 222 MET A O 1
ATOM 1761 N N . ILE A 1 223 ? 18.026 8.481 -25.537 1.00 89.25 223 ILE A N 1
ATOM 1762 C CA . ILE A 1 223 ? 17.500 8.031 -26.834 1.00 89.25 223 ILE A CA 1
ATOM 1763 C C . ILE A 1 223 ? 17.032 9.227 -27.677 1.00 89.25 223 ILE A C 1
ATOM 1765 O O . ILE A 1 223 ? 17.348 9.288 -28.853 1.00 89.25 223 ILE A O 1
ATOM 1769 N N . SER A 1 224 ? 16.351 10.213 -27.078 1.00 89.75 224 SER A N 1
ATOM 1770 C CA . SER A 1 224 ? 15.933 11.418 -27.813 1.00 89.75 224 SER A CA 1
ATOM 1771 C C . SER A 1 224 ? 17.099 12.200 -28.418 1.00 89.75 224 SER A C 1
ATOM 1773 O O . SER A 1 224 ? 16.951 12.749 -29.499 1.00 89.75 224 SER A O 1
ATOM 1775 N N . ILE A 1 225 ? 18.230 12.290 -27.711 1.00 88.19 225 ILE A N 1
ATOM 1776 C CA . ILE A 1 225 ? 19.412 13.008 -28.206 1.00 88.19 225 ILE A CA 1
ATOM 1777 C C . ILE A 1 225 ? 20.065 12.225 -29.346 1.00 88.19 225 ILE A C 1
ATOM 1779 O O . ILE A 1 225 ? 20.406 12.821 -30.360 1.00 88.19 225 ILE A O 1
ATOM 1783 N N . ASP A 1 226 ? 20.201 10.905 -29.192 1.00 83.06 226 ASP A N 1
ATOM 1784 C CA . ASP A 1 226 ? 20.770 10.042 -30.232 1.00 83.06 226 ASP A CA 1
ATOM 1785 C C . ASP A 1 226 ? 19.928 10.116 -31.526 1.00 83.06 226 ASP A C 1
ATOM 1787 O O . ASP A 1 226 ? 20.486 10.252 -32.615 1.00 83.06 226 ASP A O 1
ATOM 1791 N N . ASP A 1 227 ? 18.592 10.124 -31.407 1.00 82.06 227 ASP A N 1
ATOM 1792 C CA . ASP A 1 227 ? 17.670 10.281 -32.542 1.00 82.06 227 ASP A CA 1
ATOM 1793 C C . ASP A 1 227 ? 17.844 11.653 -33.240 1.00 82.06 227 ASP A C 1
ATOM 1795 O O . ASP A 1 227 ? 17.853 11.732 -34.468 1.00 82.06 227 ASP A O 1
ATOM 1799 N N . GLU A 1 228 ? 18.019 12.742 -32.476 1.00 79.62 228 GLU A N 1
ATOM 1800 C CA . GLU A 1 228 ? 18.262 14.089 -33.025 1.00 79.62 228 GLU A CA 1
ATOM 1801 C C . GLU A 1 228 ? 19.624 14.204 -33.736 1.00 79.62 228 GLU A C 1
ATOM 1803 O O . GLU A 1 228 ? 19.738 14.928 -34.728 1.00 79.62 228 GLU A O 1
ATOM 1808 N N . GLU A 1 229 ? 20.656 13.506 -33.248 1.00 77.81 229 GLU A N 1
ATOM 1809 C CA . GLU A 1 229 ? 21.988 13.484 -33.868 1.00 77.81 229 GLU A CA 1
ATOM 1810 C C . GLU A 1 229 ? 22.011 12.660 -35.168 1.00 77.81 229 GLU A C 1
ATOM 1812 O O . GLU A 1 229 ? 22.681 13.062 -36.123 1.00 77.81 229 GLU A O 1
ATOM 1817 N N . GLU A 1 230 ? 21.263 11.552 -35.251 1.00 73.62 230 GLU A N 1
ATOM 1818 C CA . GLU A 1 230 ? 21.155 10.732 -36.472 1.00 73.62 230 GLU A CA 1
ATOM 1819 C C . GLU A 1 230 ? 20.356 11.408 -37.604 1.00 73.62 230 GLU A C 1
ATOM 1821 O O . GLU A 1 230 ? 20.585 11.114 -38.782 1.00 73.62 230 GLU A O 1
ATOM 1826 N N . GLU A 1 231 ? 19.440 12.325 -37.277 1.00 64.44 231 GLU A N 1
ATOM 1827 C CA . GLU A 1 231 ? 18.669 13.104 -38.258 1.00 64.44 231 GLU A CA 1
ATOM 1828 C C . GLU A 1 231 ? 19.414 14.346 -38.804 1.00 64.44 231 GLU A C 1
ATOM 1830 O O . GLU A 1 231 ? 18.925 14.982 -39.749 1.00 64.44 231 GLU A O 1
ATOM 1835 N N . SER A 1 232 ? 20.585 14.692 -38.244 1.00 56.28 232 SER A N 1
ATOM 1836 C CA . SER A 1 232 ? 21.378 15.897 -38.571 1.00 56.28 232 SER A CA 1
ATOM 1837 C C . SER A 1 232 ? 22.546 15.669 -39.538 1.00 56.28 232 SER A C 1
ATOM 1839 O O . SER A 1 232 ? 22.791 16.580 -40.371 1.00 56.28 232 SER A O 1
#

Foldseek 3Di:
DLLVVLLVLLVVLLQCQQAPDQDWDWDDDVVFQKIKIWGAGGGQKIWIWIWTDDPPDTDTDTFDIDHQQLSVVLSVLSVVSSVVSVVCVVVVVPDALVVLLVNLVSLVVSLCSQEPNNLLPRWDFCLVRTDPVCSQFWTWTWHRYHQKTKIKIFGKHWPFFDPDQDSDRRQDWDDFQDWHDDPRTIITTHGMDMTIDGRVSSNVSSVSSVVSSVSSNVVSVVRVVVVVVVVD

pLDDT: mean 87.4, std 10.65, range [51.97, 98.12]

Sequence (232 aa):
MIQYEIAKSIENVINTMQNPSSELISFEDTSKNISAKISLKSSAMMSLELNMKQKDKEISITTDDFPIHIYHNSIARLIPIFHQLTYLEKHPEFCNPDLLMGFAATVANIILMLGENSLIKSENFISDLIPQNLRNYLIIACSPIGDFFLLTIHTVKLVGDAQSVDGVTHWRQYAPDTKFSHLKKEYSVIDSCLMKSKFKPQVNIIAQLRSIQMQLTSAATMISIDDEEEES

Secondary structure (DSSP, 8-state):
-HHHHHHHHHHHHHHHHHS---PEEEEEETTTTEEEEEEEETTTEEEEEEEEEETTEEEEEE---EE-HHHHHHHHHHHHHHHHHHHHHH-GGG--HHHHHHHHHHHHHHHHHHSGGGTTT---BGGGTS-TTTTTTEEEEEEEETTEEEEEEEEEEEEEE-SS------SSPPPTT-EEEETTEEEEEEEEEEEEEE-HHHHHHHHHHHHHHHHHHHHHHHHHHHHHHHT-

Radius of gyration: 21.57 Å; chains: 1; bounding box: 50×30×69 Å

Organism: Trichomonas vaginalis (strain ATCC PRA-98 / G3) (NCBI:txid412133)